Protein AF-A0A1Y3MNB9-F1 (afdb_monomer)

Mean predicted aligned error: 17.44 Å

pLDDT: mean 72.25, std 20.78, range [25.45, 96.62]

Secondary structure (DSSP, 8-state):
---HHHHHHHHHHHHHHHHHHHHHHHHHTGGGGGTT---TTSTTB-TTS-B----TTTS--S-S-EEEEEEEEEETTTEEEEEEEEEEGGGTEEEEEEEEHHHHHHHHHHHHHH-TTTTT-STTPPP-SPPPPPPHHHH-S-TT-HHHHHHHHHHHHHHHHHHHTS-HHHHTSHHHHHHTSPBTT-EEEESS---------B-S---HHHHHHHH---EEEEEEEETTEEEEEEEETT--HHHHHHHHHHHHTS--S-EEEE-SS--EEE--SHHHHHHHHHHTTT-EEEEE-

Solvent-accessible surface area (backbone atoms only — not comparable to full-atom values): 17416 Å² total; per-residue (Å²): 133,83,62,69,68,60,57,55,51,52,53,52,49,52,54,48,56,55,54,52,57,59,62,49,53,68,66,76,53,66,58,66,78,60,70,81,73,72,74,94,82,66,80,59,46,49,101,85,70,46,64,74,73,81,49,83,57,60,46,62,63,77,73,72,37,49,50,45,55,75,50,65,46,78,46,83,88,89,35,42,41,36,34,33,42,36,39,24,72,87,73,42,34,36,33,45,41,72,41,46,55,63,51,56,52,45,35,50,54,53,46,46,67,78,35,35,47,42,47,36,73,34,88,97,36,69,58,70,62,63,70,77,71,74,62,62,78,82,80,40,94,55,84,81,41,61,70,59,48,51,52,51,41,51,49,50,24,52,32,48,43,43,54,52,63,40,31,43,64,59,48,70,27,67,53,48,45,62,67,73,49,72,44,81,91,35,49,79,44,66,73,58,100,68,95,71,92,80,86,83,77,46,77,86,80,73,55,66,60,57,55,44,58,73,66,56,66,50,77,40,70,35,36,37,33,43,92,93,40,81,45,79,48,78,40,48,78,74,59,46,44,72,57,47,50,53,50,49,24,68,71,70,75,45,88,70,81,49,45,28,32,64,55,97,90,63,50,80,45,72,54,85,41,52,67,50,45,51,51,49,53,67,76,30,74,89,64,45,58,37,38,46,79

Foldseek 3Di:
DPDPVVVVVVVVVLVVLVVVLVVCLVVLPPQPVVVVDDDPPPQQADPVRDGPDCDPQQDDDPQQKAKFWPFKAADPPRWIKTWMWIQGVVQQKIKIAIDILSLVSLLSVVLCVVCVLLSVVDPSRRNLQDRRDRDCVVVDPDRPPPVSRVVNSVSNRVNRRSQSRGGPCSCPDPSNCVSPDDEPVMDMDRNDPDDDDDPPHDYPPADSVVVVVVVDFDWAWAWEAEPNDIDIDTDTLQQWPVRVQVVVCVVVVHHWDWKWDADPVGDTGTDDGRVSSNVQCVVCVRYHYIYID

Sequence (293 aa):
LVPKIFCDALDKSLKRKTQYADYTYNSLNRGKNRAEYNNKQRDEFDSLGNKYTLDSRDVPREEVFNAKVISCGPVENDRFLITIEVVNPSKNKKSIIKRLYDDFFAMQSILLKLFPKEAGRVERYERIIPFVPPAPNKVMTDFNNKNHMEKYRQELDSYIRGMTKMPYRIQKSFPVRRFFIIRNTDMETELSLDRSNSSDSYDDGEDFLDLLSDYEENILPLKIVFDRRPYRMEISDKISFDRLWRKIENFLDLRIVDVYFKDEEGYEIPLLNDIDLTNFIKTRRYHLLLYVE

Structure (mmCIF, N/CA/C/O backbone):
data_AF-A0A1Y3MNB9-F1
#
_entry.id   AF-A0A1Y3MNB9-F1
#
loop_
_atom_site.group_PDB
_atom_site.id
_atom_site.type_symbol
_atom_site.label_atom_id
_atom_site.label_alt_id
_atom_site.label_comp_id
_atom_site.label_asym_id
_atom_site.label_entity_id
_atom_site.label_seq_id
_atom_site.pdbx_PDB_ins_code
_atom_site.Cartn_x
_atom_site.Cartn_y
_atom_site.Cartn_z
_atom_site.occupancy
_atom_site.B_iso_or_equiv
_atom_site.auth_seq_id
_atom_site.auth_comp_id
_atom_site.auth_asym_id
_atom_site.auth_atom_id
_atom_site.pdbx_PDB_model_num
ATOM 1 N N . LEU A 1 1 ? 33.737 6.589 13.714 1.00 35.12 1 LEU A N 1
ATOM 2 C CA . LEU A 1 1 ? 33.326 7.542 12.661 1.00 35.12 1 LEU A CA 1
ATOM 3 C C . LEU A 1 1 ? 32.521 6.773 11.624 1.00 35.12 1 LEU A C 1
ATOM 5 O O . LEU A 1 1 ? 33.102 5.954 10.926 1.00 35.12 1 LEU A O 1
ATOM 9 N N . VAL A 1 2 ? 31.204 6.970 11.565 1.00 31.45 2 VAL A N 1
ATOM 10 C CA . VAL A 1 2 ? 30.379 6.386 10.494 1.00 31.45 2 VAL A CA 1
ATOM 11 C C . VAL A 1 2 ? 30.704 7.138 9.191 1.00 31.45 2 VAL A C 1
ATOM 13 O O . VAL A 1 2 ? 30.713 8.372 9.216 1.00 31.45 2 VAL A O 1
ATOM 16 N N . PRO A 1 3 ? 31.042 6.459 8.078 1.00 34.53 3 PRO A N 1
ATOM 17 C CA . PRO A 1 3 ? 31.440 7.130 6.843 1.00 34.53 3 PRO A CA 1
ATOM 18 C C . PRO A 1 3 ? 30.310 8.009 6.290 1.00 34.53 3 PRO A C 1
ATOM 20 O O . PRO A 1 3 ? 29.195 7.530 6.101 1.00 34.53 3 PRO A O 1
ATOM 23 N N . LYS A 1 4 ? 30.618 9.276 5.966 1.00 31.88 4 LYS A N 1
ATOM 24 C CA . LYS A 1 4 ? 29.700 10.276 5.366 1.00 31.88 4 LYS A CA 1
ATOM 25 C C . LYS A 1 4 ? 28.854 9.744 4.195 1.00 31.88 4 LYS A C 1
ATOM 27 O O . LYS A 1 4 ? 27.731 10.188 4.002 1.00 31.88 4 LYS A O 1
ATOM 32 N N . ILE A 1 5 ? 29.364 8.752 3.466 1.00 28.91 5 ILE A N 1
ATOM 33 C CA . ILE A 1 5 ? 28.700 8.112 2.321 1.00 28.91 5 ILE A CA 1
ATOM 34 C C . ILE A 1 5 ? 27.402 7.389 2.735 1.00 28.91 5 ILE A C 1
ATOM 36 O O . ILE A 1 5 ? 26.435 7.391 1.976 1.00 28.91 5 ILE A O 1
ATOM 40 N N . PHE A 1 6 ? 27.347 6.814 3.942 1.00 25.45 6 PHE A N 1
ATOM 41 C CA . PHE A 1 6 ? 26.150 6.127 4.445 1.00 25.45 6 PHE A CA 1
ATOM 42 C C . PHE A 1 6 ? 25.036 7.115 4.821 1.00 25.45 6 PHE A C 1
ATOM 44 O O . PHE A 1 6 ? 23.865 6.854 4.550 1.00 25.45 6 PHE A O 1
ATOM 51 N N . CYS A 1 7 ? 25.397 8.278 5.371 1.00 30.94 7 CYS A N 1
ATOM 52 C CA . CYS A 1 7 ? 24.439 9.337 5.692 1.00 30.94 7 CYS A CA 1
ATOM 53 C C . CYS A 1 7 ? 23.840 9.960 4.420 1.00 30.94 7 CYS A C 1
ATOM 55 O O . CYS A 1 7 ? 22.628 10.141 4.343 1.00 30.94 7 CYS A O 1
ATOM 57 N N . ASP A 1 8 ? 24.657 10.193 3.388 1.00 29.77 8 ASP A N 1
ATOM 58 C CA . ASP A 1 8 ? 24.197 10.775 2.119 1.00 29.77 8 ASP A CA 1
ATOM 59 C C . ASP A 1 8 ? 23.288 9.825 1.315 1.00 29.77 8 ASP A C 1
ATOM 61 O O . ASP A 1 8 ? 22.416 10.274 0.564 1.00 29.77 8 ASP A O 1
ATOM 65 N N . ALA A 1 9 ? 23.468 8.507 1.455 1.00 28.98 9 ALA A N 1
ATOM 66 C CA . ALA A 1 9 ? 22.610 7.502 0.826 1.00 28.98 9 ALA A CA 1
ATOM 67 C C . ALA A 1 9 ? 21.237 7.397 1.515 1.00 28.98 9 ALA A C 1
ATOM 69 O O . ALA A 1 9 ? 20.214 7.316 0.828 1.00 28.98 9 ALA A O 1
ATOM 70 N N . LEU A 1 10 ? 21.204 7.469 2.852 1.00 30.39 10 LEU A N 1
ATOM 71 C CA . LEU A 1 10 ? 19.962 7.489 3.630 1.00 30.39 10 LEU A CA 1
ATOM 72 C C . LEU A 1 10 ? 19.153 8.768 3.351 1.00 30.39 10 LEU A C 1
ATOM 74 O O . LEU A 1 10 ? 17.945 8.706 3.125 1.00 30.39 10 LEU A O 1
ATOM 78 N N . ASP A 1 11 ? 19.837 9.912 3.264 1.00 32.34 11 ASP A N 1
ATOM 79 C CA . ASP A 1 11 ? 19.229 11.222 3.008 1.00 32.34 11 ASP A CA 1
ATOM 80 C C . ASP A 1 11 ? 18.693 11.345 1.565 1.00 32.34 11 ASP A C 1
ATOM 82 O O . ASP A 1 11 ? 17.627 11.912 1.318 1.00 32.34 11 ASP A O 1
ATOM 86 N N . LYS A 1 12 ? 19.366 10.718 0.585 1.00 31.36 12 LYS A N 1
ATOM 87 C CA . LYS A 1 12 ? 18.852 10.581 -0.793 1.00 31.36 12 LYS A CA 1
ATOM 88 C C . LYS A 1 12 ? 17.676 9.610 -0.904 1.00 31.36 12 LYS A C 1
ATOM 90 O O . LYS A 1 12 ? 16.824 9.823 -1.766 1.00 31.36 12 LYS A O 1
ATOM 95 N N . SER A 1 13 ? 17.625 8.560 -0.082 1.00 31.53 13 SER A N 1
ATOM 96 C CA . SER A 1 13 ? 16.478 7.644 -0.004 1.00 31.53 13 SER A CA 1
ATOM 97 C C . SER A 1 13 ? 15.253 8.364 0.565 1.00 31.53 13 SER A C 1
ATOM 99 O O . SER A 1 13 ? 14.197 8.356 -0.062 1.00 31.53 13 SER A O 1
ATOM 101 N N . LEU A 1 14 ? 15.421 9.100 1.669 1.00 36.44 14 LEU A N 1
ATOM 102 C CA . LEU A 1 14 ? 14.371 9.915 2.289 1.00 36.44 14 LEU A CA 1
ATOM 103 C C . LEU A 1 14 ? 13.848 11.013 1.351 1.00 36.44 14 LEU A C 1
ATOM 105 O O . LEU A 1 14 ? 12.638 11.138 1.181 1.00 36.44 14 LEU A O 1
ATOM 109 N N . LYS A 1 15 ? 14.735 11.745 0.663 1.00 33.50 15 LYS A N 1
ATOM 110 C CA . LYS A 1 15 ? 14.336 12.770 -0.322 1.00 33.50 15 LYS A CA 1
ATOM 111 C C . LYS A 1 15 ? 13.606 12.197 -1.533 1.00 33.50 15 LYS A C 1
ATOM 113 O O . LYS A 1 15 ? 12.690 12.831 -2.043 1.00 33.50 15 LYS A O 1
ATOM 118 N N . ARG A 1 16 ? 13.973 10.997 -1.997 1.00 33.09 16 ARG A N 1
ATOM 119 C CA . ARG A 1 16 ? 13.191 10.306 -3.034 1.00 33.09 16 ARG A CA 1
ATOM 120 C C . ARG A 1 16 ? 11.827 9.895 -2.479 1.00 33.09 16 ARG A C 1
ATOM 122 O O . ARG A 1 16 ? 10.830 10.197 -3.122 1.00 33.09 16 ARG A O 1
ATOM 129 N N . LYS A 1 17 ? 11.761 9.294 -1.283 1.00 35.19 17 LYS A N 1
ATOM 130 C CA . LYS A 1 17 ? 10.507 8.865 -0.630 1.00 35.19 17 LYS A CA 1
ATOM 131 C C . LYS A 1 17 ? 9.491 10.018 -0.506 1.00 35.19 17 LYS A C 1
ATOM 133 O O . LYS A 1 17 ? 8.338 9.845 -0.895 1.00 35.19 17 LYS A O 1
ATOM 138 N N . THR A 1 18 ? 9.919 11.210 -0.083 1.00 37.97 18 THR A N 1
ATOM 139 C CA . THR A 1 18 ? 9.035 12.389 0.036 1.00 37.97 18 THR A CA 1
ATOM 140 C C . THR A 1 18 ? 8.617 12.961 -1.322 1.00 37.97 18 THR A C 1
ATOM 142 O O . THR A 1 18 ? 7.445 13.265 -1.540 1.00 37.97 18 THR A O 1
ATOM 145 N N . GLN A 1 19 ? 9.539 13.032 -2.284 1.00 31.23 19 GLN A N 1
ATOM 146 C CA . GLN A 1 19 ? 9.254 13.549 -3.624 1.00 31.23 19 GLN A CA 1
ATOM 147 C C . GLN A 1 19 ? 8.329 12.616 -4.438 1.00 31.23 19 GLN A C 1
ATOM 149 O O . GLN A 1 19 ? 7.519 13.095 -5.236 1.00 31.23 19 GLN A O 1
ATOM 154 N N . TYR A 1 20 ? 8.394 11.298 -4.207 1.00 30.12 20 TYR A N 1
ATOM 155 C CA . TYR A 1 20 ? 7.497 10.309 -4.818 1.00 30.12 20 TYR A CA 1
ATOM 156 C C . TYR A 1 20 ? 6.069 10.410 -4.280 1.00 30.12 20 TYR A C 1
ATOM 158 O O . TYR A 1 20 ? 5.142 10.474 -5.092 1.00 30.12 20 TYR A O 1
ATOM 166 N N . ALA A 1 21 ? 5.886 10.515 -2.957 1.00 35.59 21 ALA A N 1
ATOM 167 C CA . ALA A 1 21 ? 4.575 10.755 -2.342 1.00 35.59 21 ALA A CA 1
ATOM 168 C C . ALA A 1 21 ? 3.925 12.044 -2.881 1.00 35.59 21 ALA A C 1
ATOM 170 O O . ALA A 1 21 ? 2.710 12.112 -3.110 1.00 35.59 21 ALA A O 1
ATOM 171 N N . ASP A 1 22 ? 4.747 13.056 -3.175 1.00 35.12 22 ASP A N 1
ATOM 172 C CA . ASP A 1 22 ? 4.269 14.330 -3.683 1.00 35.12 22 ASP A CA 1
ATOM 173 C C . ASP A 1 22 ? 3.748 14.271 -5.126 1.00 35.12 22 ASP A C 1
ATOM 175 O O . ASP A 1 22 ? 2.724 14.905 -5.418 1.00 35.12 22 ASP A O 1
ATOM 179 N N . TYR A 1 23 ? 4.425 13.527 -6.008 1.00 30.59 23 TYR A N 1
ATOM 180 C CA . TYR A 1 23 ? 4.107 13.440 -7.440 1.00 30.59 23 TYR A CA 1
ATOM 181 C C . TYR A 1 23 ? 2.855 12.600 -7.718 1.00 30.59 23 TYR A C 1
ATOM 183 O O . TYR A 1 23 ? 2.025 12.950 -8.562 1.00 30.59 23 TYR A O 1
ATOM 191 N N . THR A 1 24 ? 2.668 11.503 -6.985 1.00 44.22 24 THR A N 1
ATOM 192 C CA . THR A 1 24 ? 1.539 10.590 -7.204 1.00 44.22 24 THR A CA 1
ATOM 193 C C . THR A 1 24 ? 0.256 11.079 -6.535 1.00 44.22 24 THR A C 1
ATOM 195 O O . THR A 1 24 ? -0.818 10.871 -7.102 1.00 44.22 24 THR A O 1
ATOM 198 N N . TYR A 1 25 ? 0.315 11.833 -5.432 1.00 41.88 25 TYR A N 1
ATOM 199 C CA . TYR A 1 25 ? -0.876 12.389 -4.769 1.00 41.88 25 TYR A CA 1
ATOM 200 C C . TYR A 1 25 ? -1.804 13.185 -5.714 1.00 41.88 25 TYR A C 1
ATOM 202 O O . TYR A 1 25 ? -3.023 12.989 -5.722 1.00 41.88 25 TYR A O 1
ATOM 210 N N . ASN A 1 26 ? -1.235 14.024 -6.588 1.00 41.62 26 ASN A N 1
ATOM 211 C CA . ASN A 1 26 ? -2.009 14.807 -7.562 1.00 41.62 26 ASN A CA 1
ATOM 212 C C . ASN A 1 26 ? -2.679 13.927 -8.637 1.00 41.62 26 ASN A C 1
ATOM 214 O O . ASN A 1 26 ? -3.730 14.285 -9.172 1.00 41.62 26 ASN A O 1
ATOM 218 N N . SER A 1 27 ? -2.114 12.754 -8.934 1.00 44.09 27 SER A N 1
ATOM 219 C CA . SER A 1 27 ? -2.673 11.796 -9.896 1.00 44.09 27 SER A CA 1
ATOM 220 C C . SER A 1 27 ? -3.795 10.931 -9.301 1.00 44.09 27 SER A C 1
ATOM 222 O O . SER A 1 27 ? -4.750 10.590 -10.001 1.00 44.09 27 SER A O 1
ATOM 224 N N . LEU A 1 28 ? -3.738 10.633 -7.996 1.00 45.12 28 LEU A N 1
ATOM 225 C CA . LEU A 1 28 ? -4.703 9.768 -7.305 1.00 45.12 28 LEU A CA 1
ATOM 226 C C . LEU A 1 28 ? -6.033 10.479 -6.991 1.00 45.12 28 LEU A C 1
ATOM 228 O O . LEU A 1 28 ? -7.019 9.803 -6.697 1.00 45.12 28 LEU A O 1
ATOM 232 N N . ASN A 1 29 ? -6.095 11.812 -7.102 1.00 46.94 29 ASN A N 1
ATOM 233 C CA . ASN A 1 29 ? -7.268 12.629 -6.754 1.00 46.94 29 ASN A CA 1
ATOM 234 C C . ASN A 1 29 ? -8.042 13.223 -7.943 1.00 46.94 29 ASN A C 1
ATOM 236 O O . ASN A 1 29 ? -9.067 13.870 -7.728 1.00 46.94 29 ASN A O 1
ATOM 240 N N . ARG A 1 30 ? -7.629 12.959 -9.192 1.00 46.72 30 ARG A N 1
ATOM 241 C CA . ARG A 1 30 ? -8.313 13.461 -10.406 1.00 46.72 30 ARG A CA 1
ATOM 242 C C . ARG A 1 30 ? -9.796 13.064 -10.513 1.00 46.72 30 ARG A C 1
ATOM 244 O O . ARG A 1 30 ? -10.542 13.708 -11.239 1.00 46.72 30 ARG A O 1
ATOM 251 N N . GLY A 1 31 ? -10.236 12.038 -9.779 1.00 42.22 31 GLY A N 1
ATOM 252 C CA . GLY A 1 31 ? -11.625 11.567 -9.773 1.00 42.22 31 GLY A CA 1
ATOM 253 C C . GLY A 1 31 ? -12.629 12.448 -9.017 1.00 42.22 31 GLY A C 1
ATOM 254 O O . GLY A 1 31 ? -13.824 12.261 -9.223 1.00 42.22 31 GLY A O 1
ATOM 255 N N . LYS A 1 32 ? -12.193 13.406 -8.177 1.00 44.22 32 LYS A N 1
ATOM 256 C CA . LYS A 1 32 ? -13.123 14.241 -7.384 1.00 44.22 32 LYS A CA 1
ATOM 257 C C . LYS A 1 32 ? -14.101 15.044 -8.253 1.00 44.22 32 LYS A C 1
ATOM 259 O O . LYS A 1 32 ? -15.277 15.101 -7.930 1.00 44.22 32 LYS A O 1
ATOM 264 N N . ASN A 1 33 ? -13.651 15.552 -9.402 1.00 41.47 33 ASN A N 1
ATOM 265 C CA . ASN A 1 33 ? -14.480 16.392 -10.278 1.00 41.47 33 ASN A CA 1
ATOM 266 C C . ASN A 1 33 ? -15.482 15.598 -11.141 1.00 41.47 33 ASN A C 1
ATOM 268 O O . ASN A 1 33 ? -16.351 16.194 -11.767 1.00 41.47 33 ASN A O 1
ATOM 272 N N . ARG A 1 34 ? -15.368 14.260 -11.217 1.00 41.84 34 ARG A N 1
ATOM 273 C CA . ARG A 1 34 ? -16.277 13.420 -12.024 1.00 41.84 34 ARG A CA 1
ATOM 274 C C . ARG A 1 34 ? -17.540 13.019 -11.252 1.00 41.84 34 ARG A C 1
ATOM 276 O O . ARG A 1 34 ? -18.566 12.775 -11.873 1.00 41.84 34 ARG A O 1
ATOM 283 N N . ALA A 1 35 ? -17.469 12.967 -9.921 1.00 42.22 35 ALA A N 1
ATOM 284 C CA . ALA A 1 35 ? -18.575 12.541 -9.060 1.00 42.22 35 ALA A CA 1
ATOM 285 C C . ALA A 1 35 ? -19.708 13.583 -8.948 1.00 42.22 35 ALA A C 1
ATOM 287 O O . ALA A 1 35 ? -20.829 13.231 -8.602 1.00 42.22 35 ALA A O 1
ATOM 288 N N . GLU A 1 36 ? -19.451 14.851 -9.285 1.00 44.28 36 GLU A N 1
ATOM 289 C CA . GLU A 1 36 ? -20.449 15.928 -9.173 1.00 44.28 36 GLU A CA 1
ATOM 290 C C . GLU A 1 36 ? -21.472 15.958 -10.331 1.00 44.28 36 GLU A C 1
ATOM 292 O O . GLU A 1 36 ? -22.446 16.702 -10.265 1.00 44.28 36 GLU A O 1
ATOM 297 N N . TYR A 1 37 ? -21.311 15.118 -11.363 1.00 39.25 37 TYR A N 1
ATOM 298 C CA . TYR A 1 37 ? -22.150 15.109 -12.572 1.00 39.2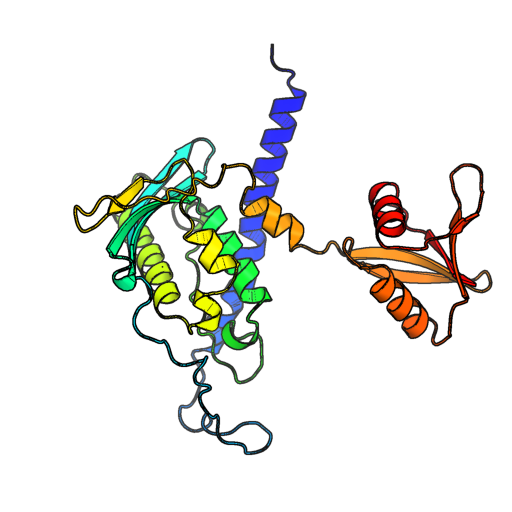5 37 TYR A CA 1
ATOM 299 C C . TYR A 1 37 ? -22.760 13.733 -12.888 1.00 39.25 37 TYR A C 1
ATOM 301 O O . TYR A 1 37 ? -22.595 13.241 -14.000 1.00 39.25 37 TYR A O 1
ATOM 309 N N . ASN A 1 38 ? -23.488 13.093 -11.964 1.00 42.09 38 ASN A N 1
ATOM 310 C CA . ASN A 1 38 ? -24.253 11.889 -12.320 1.00 42.09 38 ASN A CA 1
ATOM 311 C C . ASN A 1 38 ? -25.725 11.943 -11.893 1.00 42.09 38 ASN A C 1
ATOM 313 O O . ASN A 1 38 ? -26.089 12.158 -10.739 1.00 42.09 38 ASN A O 1
ATOM 317 N N . ASN A 1 39 ? -26.573 11.757 -12.904 1.00 42.75 39 ASN A N 1
ATOM 318 C CA . ASN A 1 39 ? -28.025 11.793 -12.865 1.00 42.75 39 ASN A CA 1
ATOM 319 C C . ASN A 1 39 ? -28.535 10.389 -12.477 1.00 42.75 39 ASN A C 1
ATOM 321 O O . ASN A 1 39 ? -28.328 9.439 -13.229 1.00 42.75 39 ASN A O 1
ATOM 325 N N . LYS A 1 40 ? -29.207 10.266 -11.323 1.00 43.28 40 LYS A N 1
ATOM 326 C CA . LYS A 1 40 ? -29.532 9.017 -10.588 1.00 43.28 40 LYS A CA 1
ATOM 327 C C . LYS A 1 40 ? -30.382 7.945 -11.310 1.00 43.28 40 LYS A C 1
ATOM 329 O O . LYS A 1 40 ? -30.779 6.977 -10.675 1.00 43.28 40 LYS A O 1
ATOM 334 N N . GLN A 1 41 ? -30.723 8.099 -12.589 1.00 42.34 41 GLN A N 1
ATOM 335 C CA . GLN A 1 41 ? -31.664 7.203 -13.288 1.00 42.34 41 GLN A CA 1
ATOM 336 C C . GLN A 1 41 ? -31.029 6.275 -14.338 1.00 42.34 41 GLN A C 1
ATOM 338 O O . GLN A 1 41 ? -31.735 5.438 -14.891 1.00 42.34 41 GLN A O 1
ATOM 343 N N . ARG A 1 42 ? -29.725 6.384 -14.638 1.00 44.78 42 ARG A N 1
ATOM 344 C CA . ARG A 1 42 ? -29.073 5.568 -15.692 1.00 44.78 42 ARG A CA 1
ATOM 345 C C . ARG A 1 42 ? -28.296 4.343 -15.193 1.00 44.78 42 ARG A C 1
ATOM 347 O O . ARG A 1 42 ? -27.764 3.608 -16.020 1.00 44.78 42 ARG A O 1
ATOM 354 N N . ASP A 1 43 ? -28.271 4.091 -13.887 1.00 50.09 43 ASP A N 1
ATOM 355 C CA . ASP A 1 43 ? -27.303 3.169 -13.272 1.00 50.09 43 ASP A CA 1
ATOM 356 C C . ASP A 1 43 ? -27.819 1.737 -13.051 1.00 50.09 43 ASP A C 1
ATOM 358 O O . ASP A 1 43 ? -27.148 0.940 -12.404 1.00 50.09 43 ASP A O 1
ATOM 362 N N . GLU A 1 44 ? -28.989 1.364 -13.580 1.00 46.97 44 GLU A N 1
ATOM 363 C CA . GLU A 1 44 ? -29.507 -0.003 -13.398 1.00 46.97 44 GLU A CA 1
ATOM 364 C C . GLU A 1 44 ? -28.968 -1.017 -14.416 1.00 46.97 44 GLU A C 1
ATOM 366 O O . GLU A 1 44 ? -28.980 -2.212 -14.117 1.00 46.97 44 GLU A O 1
ATOM 371 N N . PHE A 1 45 ? -28.459 -0.576 -15.574 1.00 50.62 45 PHE A N 1
ATOM 372 C CA . PHE A 1 45 ? -28.123 -1.464 -16.693 1.00 50.62 45 PHE A CA 1
ATOM 373 C C . PHE A 1 45 ? -26.739 -1.180 -17.307 1.00 50.62 45 PHE A C 1
ATOM 375 O O . PHE A 1 45 ? -26.317 -0.027 -17.433 1.00 50.62 45 PHE A O 1
ATOM 382 N N . ASP A 1 46 ? -26.021 -2.234 -17.704 1.00 53.72 46 ASP A N 1
ATOM 383 C CA . ASP A 1 46 ? -24.742 -2.134 -18.418 1.00 53.72 46 ASP A CA 1
ATOM 384 C C . ASP A 1 46 ? -24.924 -1.744 -19.907 1.00 53.72 46 ASP A C 1
ATOM 386 O O . ASP A 1 46 ? -26.035 -1.559 -20.406 1.00 53.72 46 ASP A O 1
ATOM 390 N N . SER A 1 47 ? -23.822 -1.589 -20.654 1.00 45.47 47 SER A N 1
ATOM 391 C CA . SER A 1 47 ? -23.855 -1.263 -22.094 1.00 45.47 47 SER A CA 1
ATOM 392 C C . SER A 1 47 ? -24.478 -2.350 -22.979 1.00 45.47 47 SER A C 1
ATOM 394 O O . SER A 1 47 ? -24.693 -2.107 -24.164 1.00 45.47 47 SER A O 1
ATOM 396 N N . LEU A 1 48 ? -24.735 -3.530 -22.419 1.00 52.25 48 LEU A N 1
ATOM 397 C CA . LEU A 1 48 ? -25.360 -4.677 -23.068 1.00 52.25 48 LEU A CA 1
ATOM 398 C C . LEU A 1 48 ? -26.816 -4.869 -22.600 1.00 52.25 48 LEU A C 1
ATOM 400 O O . LEU A 1 48 ? -27.473 -5.804 -23.047 1.00 52.25 48 LEU A O 1
ATOM 404 N N . GLY A 1 49 ? -27.339 -3.983 -21.741 1.00 50.38 49 GLY A N 1
ATOM 405 C CA . GLY A 1 49 ? -28.706 -4.045 -21.222 1.00 50.38 49 GLY A CA 1
ATOM 406 C C . GLY A 1 49 ? -28.903 -5.027 -20.064 1.00 50.38 49 GLY A C 1
ATOM 407 O O . GLY A 1 49 ? -30.045 -5.296 -19.692 1.00 50.38 49 GLY A O 1
ATOM 408 N N . ASN A 1 50 ? -27.832 -5.557 -19.469 1.00 49.09 50 ASN A N 1
ATOM 409 C CA . ASN A 1 50 ? -27.937 -6.427 -18.301 1.00 49.09 50 ASN A CA 1
ATOM 410 C C . ASN A 1 50 ? -28.096 -5.593 -17.037 1.00 49.09 50 ASN A C 1
ATOM 412 O O . ASN A 1 50 ? -27.365 -4.624 -16.827 1.00 49.09 50 ASN A O 1
ATOM 416 N N . LYS A 1 51 ? -29.016 -6.004 -16.162 1.00 50.62 51 LYS A N 1
ATOM 417 C CA . LYS A 1 51 ? -29.169 -5.387 -14.845 1.00 50.62 51 LYS A CA 1
ATOM 418 C C . LYS A 1 51 ? -27.916 -5.653 -14.012 1.00 50.62 51 LYS A C 1
ATOM 420 O O . LYS A 1 51 ? -27.484 -6.804 -13.940 1.00 50.62 51 LYS A O 1
ATOM 425 N N . TYR A 1 52 ? -27.354 -4.637 -13.357 1.00 46.41 52 TYR A N 1
ATOM 426 C CA . TYR A 1 52 ? -26.252 -4.859 -12.415 1.00 46.41 52 TYR A CA 1
ATOM 427 C C . TYR A 1 52 ? -26.736 -5.760 -11.271 1.00 46.41 52 TYR A C 1
ATOM 429 O O . TYR A 1 52 ? -27.468 -5.334 -10.378 1.00 46.41 52 TYR A O 1
ATOM 437 N N . THR A 1 53 ? -26.352 -7.033 -11.300 1.00 43.22 53 THR A N 1
ATOM 438 C CA . THR A 1 53 ? -26.575 -7.953 -10.186 1.00 43.22 53 THR A CA 1
ATOM 439 C C . THR A 1 53 ? -25.454 -7.750 -9.177 1.00 43.22 53 THR A C 1
ATOM 441 O O . THR A 1 53 ? -24.297 -8.028 -9.492 1.00 43.22 53 THR A O 1
ATOM 444 N N . LEU A 1 54 ? -25.784 -7.258 -7.980 1.00 46.12 54 LEU A N 1
ATOM 445 C CA . LEU A 1 54 ? -24.861 -7.222 -6.843 1.00 46.12 54 LEU A CA 1
ATOM 446 C C . LEU A 1 54 ? -24.347 -8.647 -6.587 1.00 46.12 54 LEU A C 1
ATOM 448 O O . LEU A 1 54 ? -25.112 -9.519 -6.172 1.00 46.12 54 LEU A O 1
ATOM 452 N N . ASP A 1 55 ? -23.065 -8.898 -6.854 1.00 50.88 55 ASP A N 1
ATOM 453 C CA . ASP A 1 55 ? -22.425 -10.150 -6.461 1.00 50.88 55 ASP A CA 1
ATOM 454 C C . ASP A 1 55 ? -22.434 -10.217 -4.923 1.00 50.88 55 ASP A C 1
ATOM 456 O O . ASP A 1 55 ? -22.215 -9.219 -4.236 1.00 50.88 55 ASP A O 1
ATOM 460 N N . SER A 1 56 ? -22.644 -11.400 -4.343 1.00 50.28 56 SER A N 1
ATOM 461 C CA . SER A 1 56 ? -22.522 -11.602 -2.890 1.00 50.28 56 SER A CA 1
ATOM 462 C C . SER A 1 56 ? -21.143 -11.199 -2.334 1.00 50.28 56 SER A C 1
ATOM 464 O O . SER A 1 56 ? -20.991 -11.039 -1.123 1.00 50.28 56 SER A O 1
ATOM 466 N N . ARG A 1 57 ? -20.131 -11.056 -3.203 1.00 51.22 57 ARG A N 1
ATOM 467 C CA . ARG A 1 57 ? -18.791 -10.521 -2.902 1.00 51.22 57 ARG A CA 1
ATOM 468 C C . ARG A 1 57 ? -18.723 -8.989 -2.836 1.00 51.22 57 ARG A C 1
ATOM 470 O O . ARG A 1 57 ? -17.765 -8.465 -2.260 1.00 51.22 57 ARG A O 1
ATOM 477 N N . ASP A 1 58 ? -19.699 -8.296 -3.417 1.00 52.78 58 ASP A N 1
ATOM 478 C CA . ASP A 1 58 ? -19.805 -6.833 -3.438 1.00 52.78 58 ASP A CA 1
ATOM 479 C C . ASP A 1 58 ? -20.638 -6.283 -2.273 1.00 52.78 58 ASP A C 1
ATOM 481 O O . ASP A 1 58 ? -20.530 -5.104 -1.939 1.00 52.78 58 ASP A O 1
ATOM 485 N N . VAL A 1 59 ? -21.408 -7.139 -1.595 1.00 53.06 59 VAL A N 1
ATOM 486 C CA . VAL A 1 59 ? -22.109 -6.783 -0.358 1.00 53.06 59 VAL A CA 1
ATOM 487 C C . VAL A 1 59 ? -21.113 -6.795 0.812 1.00 53.06 59 VAL A C 1
ATOM 489 O O . VAL A 1 59 ? -20.447 -7.815 1.034 1.00 53.06 59 VAL A O 1
ATOM 492 N N . PRO A 1 60 ? -20.994 -5.703 1.592 1.00 50.34 60 PRO A N 1
ATOM 493 C CA . PRO A 1 60 ? -20.293 -5.738 2.868 1.00 50.34 60 PRO A CA 1
ATOM 494 C C . PRO A 1 60 ? -20.964 -6.786 3.764 1.00 50.34 60 PRO A C 1
ATOM 496 O O . PRO A 1 60 ? -22.099 -6.611 4.200 1.00 50.34 60 PRO A O 1
ATOM 499 N N . ARG A 1 61 ? -20.291 -7.917 4.001 1.00 54.22 61 ARG A N 1
ATOM 500 C CA . ARG A 1 61 ? -20.677 -8.818 5.097 1.00 54.22 61 ARG A CA 1
ATOM 501 C C . ARG A 1 61 ? -20.395 -8.091 6.416 1.00 54.22 61 ARG A C 1
ATOM 503 O O . ARG A 1 61 ? -19.545 -7.202 6.411 1.00 54.22 61 ARG A O 1
ATOM 510 N N . GLU A 1 62 ? -21.128 -8.438 7.480 1.00 55.53 62 GLU A N 1
ATOM 511 C CA . GLU A 1 62 ? -21.022 -7.864 8.839 1.00 55.53 62 GLU A CA 1
ATOM 512 C C . GLU A 1 62 ? -19.614 -7.348 9.169 1.00 55.53 62 GLU A C 1
ATOM 514 O O . GLU A 1 62 ? -18.637 -8.026 8.842 1.00 55.53 62 GLU A O 1
ATOM 519 N N . GLU A 1 63 ? -19.517 -6.159 9.788 1.00 57.81 63 GLU A N 1
ATOM 520 C CA . GLU A 1 63 ? -18.254 -5.451 10.056 1.00 57.81 63 GLU A CA 1
ATOM 521 C C . GLU A 1 63 ? -17.166 -6.410 10.576 1.00 57.81 63 GLU A C 1
ATOM 523 O O . GLU A 1 63 ? -17.118 -6.752 11.756 1.00 57.81 63 GLU A O 1
ATOM 528 N N . VAL A 1 64 ? -16.271 -6.845 9.678 1.00 69.75 64 VAL A N 1
ATOM 529 C CA . VAL A 1 64 ? -15.215 -7.822 9.998 1.00 69.75 64 VAL A CA 1
ATOM 530 C C . VAL A 1 64 ? -14.277 -7.252 11.066 1.00 69.75 64 VAL A C 1
ATOM 532 O O . VAL A 1 64 ? -13.717 -7.987 11.880 1.00 69.75 64 VAL A O 1
ATOM 535 N N . PHE A 1 65 ? -14.099 -5.931 11.043 1.00 83.50 65 PHE A N 1
ATOM 536 C CA . PHE A 1 65 ? -13.411 -5.137 12.048 1.00 83.50 65 PHE A CA 1
ATOM 537 C C . PHE A 1 65 ? -13.794 -3.656 11.889 1.00 83.50 65 PHE A C 1
ATOM 539 O O . PHE A 1 65 ? -14.150 -3.205 10.800 1.00 83.50 65 PHE A O 1
ATOM 546 N N . ASN A 1 66 ? -13.684 -2.894 12.971 1.00 90.25 66 ASN A N 1
ATOM 547 C CA . ASN A 1 66 ? -13.848 -1.446 13.001 1.00 90.25 66 ASN A CA 1
ATOM 548 C C . ASN A 1 66 ? -12.497 -0.794 13.324 1.00 90.25 66 ASN A C 1
ATOM 550 O O . ASN A 1 66 ? -11.647 -1.407 13.973 1.00 90.25 66 ASN A O 1
ATOM 554 N N . ALA A 1 67 ? -12.275 0.433 12.862 1.00 94.31 67 ALA A N 1
ATOM 555 C CA . ALA A 1 67 ? -11.036 1.151 13.110 1.00 94.31 67 ALA A CA 1
ATOM 556 C C . ALA A 1 67 ? -11.276 2.659 13.240 1.00 94.31 67 ALA A C 1
ATOM 558 O O . ALA A 1 67 ? -12.129 3.229 12.557 1.00 94.31 67 ALA A O 1
ATOM 559 N N . LYS A 1 68 ? -10.508 3.305 14.121 1.00 95.25 68 LYS A N 1
ATOM 560 C CA . LYS A 1 68 ? -10.563 4.754 14.359 1.00 95.25 68 LYS A CA 1
ATOM 561 C C . LYS A 1 68 ? -9.175 5.325 14.619 1.00 95.25 68 LYS A C 1
ATOM 563 O O . LYS A 1 68 ? -8.332 4.668 15.229 1.00 95.25 68 LYS A O 1
ATOM 568 N N . VAL A 1 69 ? -8.941 6.564 14.206 1.00 96.62 69 VAL A N 1
ATOM 569 C CA . VAL A 1 69 ? -7.670 7.255 14.464 1.00 96.62 69 VAL A CA 1
ATOM 570 C C . VAL A 1 69 ? -7.706 7.879 15.858 1.00 96.62 69 VAL A C 1
ATOM 572 O O . VAL A 1 69 ? -8.542 8.736 16.140 1.00 96.62 69 VAL A O 1
ATOM 575 N N . ILE A 1 70 ? -6.791 7.460 16.732 1.00 95.06 70 ILE A N 1
ATOM 576 C CA . ILE A 1 70 ? -6.689 7.944 18.117 1.00 95.06 70 ILE A CA 1
ATOM 577 C C . ILE A 1 70 ? -5.921 9.264 18.162 1.00 95.06 70 ILE A C 1
ATOM 579 O O . ILE A 1 70 ? -6.359 10.227 18.784 1.00 95.06 70 ILE A O 1
ATOM 583 N N . SER A 1 71 ? -4.768 9.305 17.502 1.00 94.00 71 SER A N 1
ATOM 584 C CA . SER A 1 71 ? -3.865 10.451 17.505 1.00 94.00 71 SER A CA 1
ATOM 585 C C . SER A 1 71 ? -3.009 10.454 16.246 1.00 94.00 71 SER A C 1
ATOM 587 O O . SER A 1 71 ? -2.803 9.417 15.610 1.00 94.00 71 SER A O 1
ATOM 589 N N . CYS A 1 72 ? -2.506 11.626 15.882 1.00 93.19 72 CYS A N 1
ATOM 590 C CA . CYS A 1 72 ? -1.528 11.777 14.819 1.00 93.19 72 CYS A CA 1
ATOM 591 C C . CYS A 1 72 ? -0.597 12.952 15.112 1.00 93.19 72 CYS A C 1
ATOM 593 O O . CYS A 1 72 ? -0.983 13.883 15.822 1.00 93.19 72 CYS A O 1
ATOM 595 N N . GLY A 1 73 ? 0.615 12.913 14.568 1.00 88.38 73 GLY A N 1
ATOM 596 C CA . GLY A 1 73 ? 1.562 14.007 14.725 1.00 88.38 73 GLY A CA 1
ATOM 597 C C . GLY A 1 73 ? 2.900 13.766 14.033 1.00 88.38 73 GLY A C 1
ATOM 598 O O . GLY A 1 73 ? 3.188 12.643 13.605 1.00 88.38 73 GLY A O 1
ATOM 599 N N . PRO A 1 74 ? 3.719 14.823 13.914 1.00 85.38 74 PRO A N 1
ATOM 600 C CA . PRO A 1 74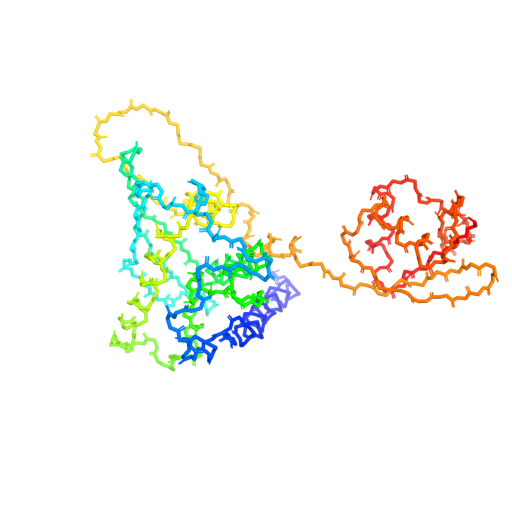 ? 5.069 14.704 13.390 1.00 85.38 74 PRO A CA 1
ATOM 601 C C . PRO A 1 74 ? 5.950 13.881 14.340 1.00 85.38 74 PRO A C 1
ATOM 603 O O . PRO A 1 74 ? 5.798 13.930 15.561 1.00 85.38 74 PRO A O 1
ATOM 606 N N . VAL A 1 75 ? 6.884 13.135 13.764 1.00 81.56 75 VAL A N 1
ATOM 607 C CA . VAL A 1 75 ? 7.949 12.399 14.453 1.00 81.56 75 VAL A CA 1
ATOM 608 C C . VAL A 1 75 ? 9.286 12.702 13.773 1.00 81.56 75 VAL A C 1
ATOM 610 O O . VAL A 1 75 ? 9.342 13.436 12.787 1.00 81.56 75 VAL A O 1
ATOM 613 N N . GLU A 1 76 ? 10.375 12.147 14.298 1.00 73.38 76 GLU A N 1
ATOM 614 C CA . GLU A 1 76 ? 11.719 12.349 13.750 1.00 73.38 76 GLU A CA 1
ATOM 615 C C . GLU A 1 76 ? 11.815 12.020 12.245 1.00 73.38 76 GLU A C 1
ATOM 617 O O . GLU A 1 76 ? 11.133 11.121 11.729 1.00 73.38 76 GLU A O 1
ATOM 622 N N . ASN A 1 77 ? 12.727 12.727 11.567 1.00 70.75 77 ASN A N 1
ATOM 623 C CA . ASN A 1 77 ? 12.994 12.659 10.123 1.00 70.75 77 ASN A CA 1
ATOM 624 C C . ASN A 1 77 ? 11.842 13.163 9.234 1.00 70.75 77 ASN A C 1
ATOM 626 O O . ASN A 1 77 ? 11.589 12.578 8.183 1.00 70.75 77 ASN A O 1
ATOM 630 N N . ASP A 1 78 ? 11.134 14.216 9.660 1.00 71.38 78 ASP A N 1
ATOM 631 C CA . ASP A 1 78 ? 10.000 14.821 8.933 1.00 71.38 78 ASP A CA 1
ATOM 632 C C . ASP A 1 78 ? 8.884 13.826 8.581 1.00 71.38 78 ASP A C 1
ATOM 634 O O . ASP A 1 78 ? 8.127 13.998 7.623 1.00 71.38 78 ASP A O 1
ATOM 638 N N . ARG A 1 79 ? 8.768 12.758 9.373 1.00 77.00 79 ARG A N 1
ATOM 639 C CA . ARG A 1 79 ? 7.739 11.742 9.187 1.00 77.00 79 ARG A CA 1
ATOM 640 C C . ARG A 1 79 ? 6.515 12.083 10.013 1.00 77.00 79 ARG A C 1
ATOM 642 O O . ARG A 1 79 ? 6.577 12.807 11.002 1.00 77.00 79 ARG A O 1
ATOM 649 N N . PHE A 1 80 ? 5.384 11.514 9.627 1.00 82.81 80 PHE A N 1
ATOM 650 C CA . PHE A 1 80 ? 4.123 11.727 10.319 1.00 82.81 80 PHE A CA 1
ATOM 651 C C . PHE A 1 80 ? 3.547 10.390 10.761 1.00 82.81 80 PHE A C 1
ATOM 653 O O . PHE A 1 80 ? 3.319 9.511 9.929 1.00 82.81 80 PHE A O 1
ATOM 660 N N . LEU A 1 81 ? 3.349 10.235 12.068 1.00 88.38 81 LEU A N 1
ATOM 661 C CA . LEU A 1 81 ? 2.865 9.013 12.692 1.00 88.38 81 LEU A CA 1
ATOM 662 C C . LEU A 1 81 ? 1.375 9.137 13.004 1.00 88.38 81 LEU A C 1
ATOM 664 O O . LEU A 1 81 ? 0.912 10.151 13.525 1.00 88.38 81 LEU A O 1
ATOM 668 N N . ILE A 1 82 ? 0.634 8.075 12.725 1.00 93.81 82 ILE A N 1
ATOM 669 C CA . ILE A 1 82 ? -0.788 7.933 12.994 1.00 93.81 82 ILE A CA 1
ATOM 670 C C . ILE A 1 82 ? -0.976 6.706 13.884 1.00 93.81 82 ILE A C 1
ATOM 672 O O . ILE A 1 82 ? -0.508 5.614 13.564 1.00 93.81 82 ILE A O 1
ATOM 676 N N . THR A 1 83 ? -1.684 6.883 14.996 1.00 95.19 83 THR A N 1
ATOM 677 C CA . THR A 1 83 ? -2.071 5.794 15.896 1.00 95.19 83 THR A CA 1
ATOM 678 C C . THR A 1 83 ? -3.533 5.443 15.663 1.00 95.19 83 THR A C 1
ATOM 680 O O . THR A 1 83 ? -4.407 6.311 15.726 1.00 95.19 83 THR A O 1
ATOM 683 N N . ILE A 1 84 ? -3.807 4.168 15.406 1.00 96.44 84 ILE A N 1
ATOM 684 C CA . ILE A 1 84 ? -5.120 3.659 15.014 1.00 96.44 84 ILE A CA 1
ATOM 685 C C . ILE A 1 84 ? -5.546 2.595 16.024 1.00 96.44 84 ILE A C 1
ATOM 687 O O . ILE A 1 84 ? -4.798 1.662 16.306 1.00 96.44 84 ILE A O 1
ATOM 691 N N . GLU A 1 85 ? -6.756 2.721 16.556 1.00 95.25 85 GLU A N 1
ATOM 692 C CA . GLU A 1 85 ? -7.413 1.645 17.294 1.00 95.25 85 GLU A CA 1
ATOM 693 C C . GLU A 1 85 ? -8.155 0.763 16.294 1.00 95.25 85 GLU A C 1
ATOM 695 O O . GLU A 1 85 ? -8.944 1.272 15.498 1.00 95.25 85 GLU A O 1
ATOM 700 N N . VAL A 1 86 ? -7.929 -0.543 16.361 1.00 94.06 86 VAL A N 1
ATOM 701 C CA . VAL A 1 86 ? -8.598 -1.558 15.551 1.00 94.06 86 VAL A CA 1
ATOM 702 C C . VAL A 1 86 ? -9.341 -2.489 16.494 1.00 94.06 86 VAL A C 1
ATOM 704 O O . VAL A 1 86 ? -8.757 -3.030 17.428 1.00 94.06 86 VAL A O 1
ATOM 707 N N . VAL A 1 87 ? -10.631 -2.684 16.259 1.00 91.62 87 VAL A N 1
ATOM 708 C CA . VAL A 1 87 ? -11.478 -3.597 17.026 1.00 91.62 87 VAL A CA 1
ATOM 709 C C . VAL A 1 87 ? -11.967 -4.674 16.079 1.00 91.62 87 VAL A C 1
ATOM 711 O O . VAL A 1 87 ? -12.600 -4.372 15.073 1.00 91.62 87 VAL A O 1
ATOM 714 N N . ASN A 1 88 ? -11.691 -5.932 16.396 1.00 87.50 88 ASN A N 1
ATOM 715 C CA . ASN A 1 88 ? -12.224 -7.076 15.678 1.00 87.50 88 ASN A CA 1
ATOM 716 C C . ASN A 1 88 ? -13.199 -7.830 16.597 1.00 87.50 88 ASN A C 1
ATOM 718 O O . ASN A 1 88 ? -12.749 -8.673 17.381 1.00 87.50 88 ASN A O 1
ATOM 722 N N . PRO A 1 89 ? -14.516 -7.548 16.510 1.00 81.81 89 PRO A N 1
ATOM 723 C CA . PRO A 1 89 ? -15.513 -8.194 17.360 1.00 81.81 89 PRO A CA 1
ATOM 724 C C . PRO A 1 89 ? -15.535 -9.712 17.172 1.00 81.81 89 PRO A C 1
ATOM 726 O O . PRO A 1 89 ? -15.593 -10.450 18.148 1.00 81.81 89 PRO A O 1
ATOM 729 N N . SER A 1 90 ? -15.394 -10.188 15.928 1.00 79.31 90 SER A N 1
ATOM 730 C CA . SER A 1 90 ? -15.427 -11.623 15.609 1.00 79.31 90 SER A CA 1
ATOM 731 C C . SER A 1 90 ? -14.283 -12.424 16.239 1.00 79.31 90 SER A C 1
ATOM 733 O O . SER A 1 90 ? -14.434 -13.613 16.503 1.00 79.31 90 SER A O 1
ATOM 735 N N . LYS A 1 91 ? -13.139 -11.776 16.489 1.00 78.06 91 LYS A N 1
ATOM 736 C CA . LYS A 1 91 ? -11.967 -12.377 17.141 1.00 78.06 91 LYS A CA 1
ATOM 737 C C . LYS A 1 91 ? -11.832 -11.993 18.609 1.00 78.06 91 LYS A C 1
ATOM 739 O O . LYS A 1 91 ? -10.862 -12.391 19.238 1.00 78.06 91 LYS A O 1
ATOM 744 N N . ASN A 1 92 ? -12.746 -11.171 19.118 1.00 81.12 92 ASN A N 1
ATOM 745 C CA . ASN A 1 92 ? -12.656 -10.550 20.429 1.00 81.12 92 ASN A CA 1
ATOM 746 C C . ASN A 1 92 ? -11.289 -9.889 20.713 1.00 81.12 92 ASN A C 1
ATOM 748 O O . ASN A 1 92 ? -10.726 -10.003 21.802 1.00 81.12 92 ASN A O 1
ATOM 752 N N . LYS A 1 93 ? -10.734 -9.202 19.708 1.00 83.31 93 LYS A N 1
ATOM 753 C CA . LYS A 1 93 ? -9.416 -8.558 19.782 1.00 83.31 93 LYS A CA 1
ATOM 754 C C . LYS A 1 93 ? -9.522 -7.054 19.597 1.00 83.31 93 LYS A C 1
ATOM 756 O O . LYS A 1 93 ? -10.296 -6.571 18.766 1.00 83.31 93 LYS A O 1
ATOM 761 N N . LYS A 1 94 ? -8.703 -6.320 20.342 1.00 90.25 94 LYS A N 1
ATOM 762 C CA . LYS A 1 94 ? -8.506 -4.882 20.199 1.00 90.25 94 LYS A CA 1
ATOM 763 C C . LYS A 1 94 ? -7.019 -4.585 20.102 1.00 90.25 94 LYS A C 1
ATOM 765 O O . LYS A 1 94 ? -6.253 -4.992 20.966 1.00 90.25 94 LYS A O 1
ATOM 770 N N . SER A 1 95 ? -6.628 -3.807 19.106 1.00 89.50 95 SER A N 1
ATOM 771 C CA . SER A 1 95 ? -5.224 -3.504 18.852 1.00 89.50 95 SER A CA 1
ATOM 772 C C . SER A 1 95 ? -5.019 -2.010 18.643 1.00 89.50 95 SER A C 1
ATOM 774 O O . SER A 1 95 ? -5.880 -1.319 18.100 1.00 89.50 95 SER A O 1
ATOM 776 N N . ILE A 1 96 ? -3.880 -1.502 19.094 1.00 91.81 96 ILE A N 1
ATOM 777 C CA . ILE A 1 96 ? -3.411 -0.143 18.848 1.00 91.81 96 ILE A CA 1
ATOM 778 C C . ILE A 1 96 ? -2.209 -0.265 17.922 1.00 91.81 96 ILE A C 1
ATOM 780 O O . ILE A 1 96 ? -1.134 -0.689 18.347 1.00 91.81 96 ILE A O 1
ATOM 784 N N . ILE A 1 97 ? -2.411 0.099 16.660 1.00 92.00 97 ILE A N 1
ATOM 785 C CA . ILE A 1 97 ? -1.381 0.033 15.626 1.00 92.00 97 ILE A CA 1
ATOM 786 C C . ILE A 1 97 ? -0.847 1.425 15.302 1.00 92.00 97 ILE A C 1
ATOM 788 O O . ILE A 1 97 ? -1.581 2.416 15.342 1.00 92.00 97 ILE A O 1
ATOM 792 N N . LYS A 1 98 ? 0.434 1.502 14.960 1.00 88.88 98 LYS A N 1
ATOM 793 C CA . LYS A 1 98 ? 1.128 2.732 14.585 1.00 88.88 98 LYS A CA 1
ATOM 794 C C . LYS A 1 98 ? 1.555 2.655 13.128 1.00 88.88 98 LYS A C 1
ATOM 796 O O . LYS A 1 98 ? 2.208 1.702 12.708 1.00 88.88 98 LYS A O 1
ATOM 801 N N . ARG A 1 99 ? 1.178 3.656 12.340 1.00 90.56 99 ARG A N 1
ATOM 802 C CA . ARG A 1 99 ? 1.474 3.726 10.905 1.00 90.56 99 ARG A CA 1
ATOM 803 C C . ARG A 1 99 ? 2.039 5.074 10.537 1.00 90.56 99 ARG A C 1
ATOM 805 O O . ARG A 1 99 ? 1.605 6.092 11.068 1.00 90.56 99 ARG A O 1
ATOM 812 N N . LEU A 1 100 ? 2.991 5.077 9.619 1.00 87.81 100 LEU A N 1
ATOM 813 C CA . LEU A 1 100 ? 3.459 6.308 9.004 1.00 87.81 100 LEU A CA 1
ATOM 814 C C . LEU A 1 100 ? 2.460 6.740 7.930 1.00 87.81 100 LEU A C 1
ATOM 816 O O . LEU A 1 100 ? 1.762 5.904 7.357 1.00 87.81 100 LEU A O 1
ATOM 820 N N . TYR A 1 101 ? 2.399 8.033 7.619 1.00 86.44 101 TYR A N 1
ATOM 821 C CA . TYR A 1 101 ? 1.590 8.513 6.493 1.00 86.44 101 TYR A CA 1
ATOM 822 C C . TYR A 1 101 ? 1.952 7.788 5.181 1.00 86.44 101 TYR A C 1
ATOM 824 O O . TYR A 1 101 ? 1.070 7.448 4.392 1.00 86.44 101 TYR A O 1
ATOM 832 N N . ASP A 1 102 ? 3.228 7.449 4.999 1.00 80.94 102 ASP A N 1
ATOM 833 C CA . ASP A 1 102 ? 3.716 6.683 3.850 1.00 80.94 102 ASP A CA 1
ATOM 834 C C . ASP A 1 102 ? 3.022 5.316 3.713 1.00 80.94 102 ASP A C 1
ATOM 836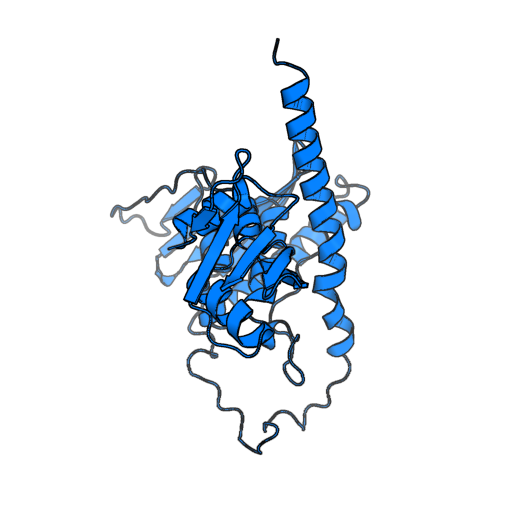 O O . ASP A 1 102 ? 2.717 4.896 2.598 1.00 80.94 102 ASP A O 1
ATOM 840 N N . ASP A 1 103 ? 2.672 4.653 4.825 1.00 85.56 103 ASP A N 1
ATOM 841 C CA . ASP A 1 103 ? 1.916 3.392 4.803 1.00 85.56 103 ASP A CA 1
ATOM 842 C C . ASP A 1 103 ? 0.506 3.591 4.217 1.00 85.56 103 ASP A C 1
ATOM 844 O O . ASP A 1 103 ? 0.013 2.757 3.452 1.00 85.56 103 ASP A O 1
ATOM 848 N N . PHE A 1 104 ? -0.159 4.705 4.554 1.00 91.56 104 PHE A N 1
ATOM 849 C CA . PHE A 1 104 ? -1.482 5.041 4.012 1.00 91.56 104 PHE A CA 1
ATOM 850 C C . PHE A 1 104 ? -1.398 5.284 2.511 1.00 91.56 104 PHE A C 1
ATOM 852 O O . PHE A 1 104 ? -2.216 4.771 1.742 1.00 91.56 104 PHE A O 1
ATOM 859 N N . PHE A 1 105 ? -0.405 6.073 2.108 1.00 85.06 105 PHE A N 1
ATOM 860 C CA . PHE A 1 105 ? -0.162 6.418 0.721 1.00 85.06 105 PHE A CA 1
ATOM 861 C C . PHE A 1 105 ? 0.139 5.170 -0.126 1.00 85.06 105 PHE A C 1
ATOM 863 O O . PHE A 1 105 ? -0.415 4.992 -1.217 1.00 85.06 105 PHE A O 1
ATOM 870 N N . ALA A 1 106 ? 0.965 4.271 0.400 1.00 80.56 106 ALA A N 1
ATOM 871 C CA . ALA A 1 106 ? 1.332 3.038 -0.267 1.00 80.56 106 ALA A CA 1
ATOM 872 C C . ALA A 1 106 ? 0.152 2.074 -0.408 1.00 80.56 106 ALA A C 1
ATOM 874 O O . ALA A 1 106 ? -0.128 1.594 -1.511 1.00 80.56 106 ALA A O 1
ATOM 875 N N . MET A 1 107 ? -0.607 1.861 0.673 1.00 89.50 107 MET A N 1
ATOM 876 C CA . MET A 1 107 ? -1.835 1.065 0.633 1.00 89.50 107 MET A CA 1
ATOM 877 C C . MET A 1 107 ? -2.794 1.612 -0.430 1.00 89.50 107 MET A C 1
ATOM 879 O O . MET A 1 107 ? -3.306 0.853 -1.254 1.00 89.50 107 MET A O 1
ATOM 883 N N . GLN A 1 108 ? -2.997 2.931 -0.447 1.00 90.62 108 GLN A N 1
ATOM 884 C CA . GLN A 1 108 ? -3.886 3.596 -1.393 1.00 90.62 108 GLN A CA 1
ATOM 885 C C . GLN A 1 108 ? -3.434 3.420 -2.846 1.00 90.62 108 GLN A C 1
ATOM 887 O O . GLN A 1 108 ? -4.249 3.145 -3.728 1.00 90.62 108 GLN A O 1
ATOM 892 N N . SER A 1 109 ? -2.138 3.563 -3.110 1.00 82.75 109 SER A N 1
ATOM 893 C CA . SER A 1 109 ? -1.574 3.417 -4.453 1.00 82.75 109 SER A CA 1
ATOM 894 C C . SER A 1 109 ? -1.785 2.005 -5.002 1.00 82.75 109 SER A C 1
ATOM 896 O O . SER A 1 109 ? -2.262 1.844 -6.130 1.00 82.75 109 SER A O 1
ATOM 898 N N . ILE A 1 110 ? -1.523 0.983 -4.180 1.00 82.25 110 ILE A N 1
ATOM 899 C CA . ILE A 1 110 ? -1.742 -0.423 -4.542 1.00 82.25 110 ILE A CA 1
ATOM 900 C C . ILE A 1 110 ? -3.237 -0.692 -4.759 1.00 82.25 110 ILE A C 1
ATOM 902 O O . ILE A 1 110 ? -3.612 -1.295 -5.765 1.00 82.25 110 ILE A O 1
ATOM 906 N N . LEU A 1 111 ? -4.108 -0.200 -3.872 1.00 86.06 111 LEU A N 1
ATOM 907 C CA . LEU A 1 111 ? -5.561 -0.359 -3.996 1.00 86.06 111 LEU A CA 1
ATOM 908 C C . LEU A 1 111 ? -6.098 0.198 -5.313 1.00 86.06 111 LEU A C 1
ATOM 910 O O . LEU A 1 111 ? -6.827 -0.492 -6.020 1.00 86.06 111 LEU A O 1
ATOM 914 N N . LEU A 1 112 ? -5.705 1.417 -5.679 1.00 85.31 112 LEU A N 1
ATOM 915 C CA . LEU A 1 112 ? -6.178 2.050 -6.910 1.00 85.31 112 LEU A CA 1
ATOM 916 C C . LEU A 1 112 ? -5.672 1.331 -8.175 1.00 85.31 112 LEU A C 1
ATOM 918 O O . LEU A 1 112 ? -6.310 1.432 -9.227 1.00 85.31 112 LEU A O 1
ATOM 922 N N . LYS A 1 113 ? -4.537 0.620 -8.098 1.00 79.31 113 LYS A N 1
ATOM 923 C CA . LYS A 1 113 ? -4.020 -0.232 -9.184 1.00 79.31 113 LYS A CA 1
ATOM 924 C C . LYS A 1 113 ? -4.774 -1.563 -9.269 1.00 79.31 113 LYS A C 1
ATOM 926 O O . LYS A 1 113 ? -5.137 -1.972 -10.366 1.00 79.31 113 LYS A O 1
ATOM 931 N N . LEU A 1 114 ? -5.023 -2.212 -8.131 1.00 80.69 114 LEU A N 1
ATOM 932 C CA . LEU A 1 114 ? -5.695 -3.515 -8.056 1.00 80.69 114 LEU A CA 1
ATOM 933 C C . LEU A 1 114 ? -7.194 -3.452 -8.359 1.00 80.69 114 LEU A C 1
ATOM 935 O O . LEU A 1 114 ? -7.758 -4.404 -8.892 1.00 80.69 114 LEU A O 1
ATOM 939 N N . PHE A 1 115 ? -7.831 -2.334 -8.025 1.00 83.50 115 PHE A N 1
ATOM 940 C CA . PHE A 1 115 ? -9.279 -2.164 -8.074 1.00 83.50 115 PHE A CA 1
ATOM 941 C C . PHE A 1 115 ? -9.652 -0.951 -8.944 1.00 83.50 115 PHE A C 1
ATOM 943 O O . PHE A 1 115 ? -10.152 0.057 -8.441 1.00 83.50 115 PHE A O 1
ATOM 950 N N . PRO A 1 116 ? -9.369 -0.986 -10.265 1.00 80.94 116 PRO A N 1
ATOM 951 C CA . PRO A 1 116 ? -9.544 0.171 -11.142 1.00 80.94 116 PRO A CA 1
ATOM 952 C C . PRO A 1 116 ? -11.014 0.579 -11.320 1.00 80.94 116 PRO A C 1
ATOM 954 O O . PRO A 1 116 ? -11.289 1.765 -11.512 1.00 80.94 116 PRO A O 1
ATOM 957 N N . LYS A 1 117 ? -11.965 -0.363 -11.236 1.00 80.38 117 LYS A N 1
ATOM 958 C CA . LYS A 1 117 ? -13.406 -0.055 -11.297 1.00 80.38 117 LYS A CA 1
ATOM 959 C C . LYS A 1 117 ? -13.827 0.760 -10.075 1.00 80.38 117 LYS A C 1
ATOM 961 O O . LYS A 1 117 ? -14.392 1.836 -10.205 1.00 80.38 117 LYS A O 1
ATOM 966 N N . GLU A 1 118 ? -13.441 0.298 -8.896 1.00 86.06 118 GLU A N 1
ATOM 967 C CA . GLU A 1 118 ? -13.760 0.871 -7.585 1.00 86.06 118 GLU A CA 1
ATOM 968 C C . GLU A 1 118 ? -12.968 2.152 -7.310 1.00 86.06 118 GLU A C 1
ATOM 970 O O . GLU A 1 118 ? -13.368 2.982 -6.497 1.00 86.06 118 GLU A O 1
ATOM 975 N N . ALA A 1 119 ? -11.850 2.327 -8.014 1.00 84.44 119 ALA A N 1
ATOM 976 C CA . ALA A 1 119 ? -11.086 3.562 -8.095 1.00 84.44 119 ALA A CA 1
ATOM 977 C C . ALA A 1 119 ? -11.744 4.628 -8.993 1.00 84.44 119 ALA A C 1
ATOM 979 O O . ALA A 1 119 ? -11.235 5.750 -9.058 1.00 84.44 119 ALA A O 1
ATOM 980 N N . GLY A 1 120 ? -12.819 4.292 -9.718 1.00 79.94 120 GLY A N 1
ATOM 981 C CA . GLY A 1 120 ? -13.459 5.165 -10.708 1.00 79.94 120 GLY A CA 1
ATOM 982 C C . GLY A 1 120 ? -12.602 5.423 -11.953 1.00 79.94 120 GLY A C 1
ATOM 983 O O . GLY A 1 120 ? -12.742 6.460 -12.603 1.00 79.94 120 GLY A O 1
ATOM 984 N N . ARG A 1 121 ? -11.664 4.516 -12.269 1.00 77.81 121 ARG A N 1
ATOM 985 C CA . ARG A 1 121 ? -10.796 4.594 -13.462 1.00 77.81 121 ARG A CA 1
ATOM 986 C C . ARG A 1 121 ? -11.424 3.942 -14.695 1.00 77.81 121 ARG A C 1
ATOM 988 O O . ARG A 1 121 ? -10.920 4.133 -15.795 1.00 77.81 121 ARG A O 1
ATOM 995 N N . VAL A 1 122 ? -12.511 3.195 -14.518 1.00 73.25 122 VAL A N 1
ATOM 996 C CA . VAL A 1 122 ? -13.301 2.599 -15.603 1.00 73.25 122 VAL A CA 1
ATOM 997 C C . VAL A 1 122 ? -14.549 3.449 -15.823 1.00 73.25 122 VAL A C 1
ATOM 999 O O . VAL A 1 122 ? -15.185 3.884 -14.865 1.00 73.25 122 VAL A O 1
ATOM 1002 N N . GLU A 1 123 ? -14.896 3.718 -17.081 1.00 67.25 123 GLU A N 1
ATOM 1003 C CA . GLU A 1 123 ? -16.098 4.488 -17.407 1.00 67.25 123 GLU A CA 1
ATOM 1004 C C . GLU A 1 123 ? -17.360 3.848 -16.816 1.00 67.25 123 GLU A C 1
ATOM 1006 O O . GLU A 1 123 ? -17.489 2.627 -16.801 1.00 67.25 123 GLU A O 1
ATOM 1011 N N . ARG A 1 124 ? -18.296 4.691 -16.357 1.00 71.44 124 ARG A N 1
ATOM 1012 C CA . ARG A 1 124 ? -19.571 4.313 -15.712 1.00 71.44 124 ARG A CA 1
ATOM 1013 C C . ARG A 1 124 ? -19.470 3.673 -14.321 1.00 71.44 124 ARG A C 1
ATOM 1015 O O . ARG A 1 124 ? -20.507 3.422 -13.725 1.00 71.44 124 ARG A O 1
ATOM 1022 N N . TYR A 1 125 ? -18.272 3.458 -13.778 1.00 70.88 125 TYR A N 1
ATOM 1023 C CA . TYR A 1 125 ? -18.110 3.013 -12.392 1.00 70.88 125 TYR A CA 1
ATOM 1024 C C . TYR A 1 125 ? -17.769 4.198 -11.490 1.00 70.88 125 TYR A C 1
ATOM 1026 O O . TYR A 1 125 ? -16.800 4.922 -11.733 1.00 70.88 125 TYR A O 1
ATOM 1034 N N . GLU A 1 126 ? -18.572 4.399 -10.446 1.00 80.75 126 GLU A N 1
ATOM 1035 C CA . GLU A 1 126 ? -18.285 5.394 -9.420 1.00 80.75 126 GLU A CA 1
ATOM 1036 C C . GLU A 1 126 ? -17.133 4.927 -8.526 1.00 80.75 126 GLU A C 1
ATOM 1038 O O . GLU A 1 126 ? -16.980 3.742 -8.210 1.00 80.75 126 GLU A O 1
ATOM 1043 N N . ARG A 1 127 ? -16.300 5.882 -8.109 1.00 85.62 127 ARG A N 1
ATOM 1044 C CA . ARG A 1 127 ? -15.240 5.603 -7.154 1.00 85.62 127 ARG A CA 1
ATOM 1045 C C . ARG A 1 127 ? -15.838 5.361 -5.772 1.00 85.62 127 ARG A C 1
ATOM 1047 O O . ARG A 1 127 ? -16.363 6.281 -5.159 1.00 85.62 127 ARG A O 1
ATOM 1054 N N . ILE A 1 128 ? -15.636 4.159 -5.250 1.00 86.75 128 ILE A N 1
ATOM 1055 C CA . ILE A 1 128 ? -15.979 3.799 -3.870 1.00 86.75 128 ILE A CA 1
ATOM 1056 C C . ILE A 1 128 ? -14.753 3.805 -2.948 1.00 86.75 128 ILE A C 1
ATOM 1058 O O . ILE A 1 128 ? -14.900 3.986 -1.745 1.00 86.75 128 ILE A O 1
ATOM 1062 N N . ILE A 1 129 ? -13.535 3.658 -3.490 1.00 88.94 129 ILE A N 1
ATOM 1063 C CA . ILE A 1 129 ? -12.303 3.712 -2.687 1.00 88.94 129 ILE A CA 1
ATOM 1064 C C . ILE A 1 129 ? -12.122 5.137 -2.142 1.00 88.94 129 ILE A C 1
ATOM 1066 O O . ILE A 1 129 ? -12.029 6.076 -2.946 1.00 88.94 129 ILE A O 1
ATOM 1070 N N . PRO A 1 130 ? -12.018 5.334 -0.814 1.00 92.06 130 PRO A N 1
ATOM 1071 C CA . PRO A 1 130 ? -11.945 6.664 -0.224 1.00 92.06 130 PRO A CA 1
ATOM 1072 C C . PRO A 1 130 ? -10.691 7.415 -0.683 1.00 92.06 130 PRO A C 1
ATOM 1074 O O . PRO A 1 130 ? -9.709 6.838 -1.156 1.00 92.06 130 PRO A O 1
ATOM 1077 N N . PHE A 1 131 ? -10.719 8.740 -0.589 1.00 89.19 131 PHE A N 1
ATOM 1078 C CA . PHE A 1 131 ? -9.555 9.568 -0.889 1.00 89.19 131 PHE A CA 1
ATOM 1079 C C . PHE A 1 131 ? -8.689 9.688 0.363 1.00 89.19 131 PHE A C 1
ATOM 1081 O O . PHE A 1 131 ? -9.176 10.138 1.398 1.00 89.19 131 PHE A O 1
ATOM 1088 N N . VAL A 1 132 ? -7.416 9.299 0.266 1.00 91.31 132 VAL A N 1
ATOM 1089 C CA . VAL A 1 132 ? -6.454 9.544 1.347 1.00 91.31 132 VAL A CA 1
ATOM 1090 C C . VAL A 1 132 ? -6.240 11.059 1.494 1.00 91.31 132 VAL A C 1
ATOM 1092 O O . VAL A 1 132 ? -6.109 11.739 0.468 1.00 91.31 132 VAL A O 1
ATOM 1095 N N . PRO A 1 133 ? -6.230 11.614 2.721 1.00 89.31 133 PRO A N 1
ATOM 1096 C CA . PRO A 1 133 ? -5.907 13.021 2.935 1.00 89.31 133 PRO A CA 1
ATOM 1097 C C . PRO A 1 133 ? -4.523 13.382 2.372 1.00 89.31 133 PRO A C 1
ATOM 1099 O O . PRO A 1 133 ? -3.649 12.512 2.323 1.00 89.31 133 PRO A O 1
ATOM 1102 N N . PRO A 1 134 ? -4.295 14.640 1.954 1.00 84.56 134 PRO A N 1
ATOM 1103 C CA . PRO A 1 134 ? -2.987 15.108 1.493 1.00 84.56 134 PRO A CA 1
ATOM 1104 C C . PRO A 1 134 ? -1.901 14.912 2.527 1.00 84.56 134 PRO A C 1
ATOM 1106 O O . PRO A 1 134 ? -2.197 14.938 3.716 1.00 84.56 134 PRO A O 1
ATOM 1109 N N . ALA A 1 135 ? -0.653 14.785 2.078 1.00 80.38 135 ALA A N 1
ATOM 1110 C CA . ALA A 1 135 ? 0.482 14.728 2.985 1.00 80.38 135 ALA A CA 1
ATOM 1111 C C . ALA A 1 135 ? 0.443 15.937 3.945 1.00 80.38 135 ALA A C 1
ATOM 1113 O O . ALA A 1 135 ? 0.174 17.056 3.492 1.00 80.38 135 ALA A O 1
ATOM 1114 N N . PRO A 1 136 ? 0.662 15.734 5.257 1.00 78.81 136 PRO A N 1
ATOM 1115 C CA . PRO A 1 136 ? 0.454 16.769 6.269 1.00 78.81 136 PRO A CA 1
ATOM 1116 C C . PRO A 1 136 ? 1.228 18.059 5.970 1.00 78.81 136 PRO A C 1
ATOM 1118 O O . PRO A 1 136 ? 0.672 19.148 6.058 1.00 78.81 136 PRO A O 1
ATOM 1121 N N . ASN A 1 137 ? 2.476 17.932 5.517 1.00 77.69 137 ASN A N 1
ATOM 1122 C CA . ASN A 1 137 ? 3.356 19.036 5.118 1.00 77.69 137 ASN A CA 1
ATOM 1123 C C . ASN A 1 137 ? 2.828 19.876 3.939 1.00 77.69 137 ASN A C 1
ATOM 1125 O O . ASN A 1 137 ? 3.236 21.023 3.781 1.00 77.69 137 ASN A O 1
ATOM 1129 N N . LYS A 1 138 ? 1.920 19.343 3.110 1.00 75.94 138 LYS A N 1
ATOM 1130 C CA . LYS A 1 138 ? 1.298 20.094 2.007 1.00 75.94 138 LYS A CA 1
ATOM 1131 C C . LYS A 1 138 ? 0.123 20.954 2.443 1.00 75.94 138 LYS A C 1
ATOM 1133 O O . LYS A 1 138 ? -0.203 21.923 1.763 1.00 75.94 138 LYS A O 1
ATOM 1138 N N . VAL A 1 139 ? -0.559 20.560 3.513 1.00 77.12 139 VAL A N 1
ATOM 1139 C CA . VAL A 1 139 ? -1.778 21.234 3.990 1.00 77.12 139 VAL A CA 1
ATOM 1140 C C . VAL A 1 139 ? -1.595 21.961 5.307 1.00 77.12 139 VAL A C 1
ATOM 1142 O O . VAL A 1 139 ? -2.445 22.770 5.675 1.00 77.12 139 VAL A O 1
ATOM 1145 N N . MET A 1 140 ? -0.501 21.696 6.015 1.00 77.62 140 MET A N 1
ATOM 1146 C CA . MET A 1 140 ? -0.195 22.296 7.304 1.00 77.62 140 MET A CA 1
ATOM 1147 C C . MET A 1 140 ? 1.201 22.881 7.274 1.00 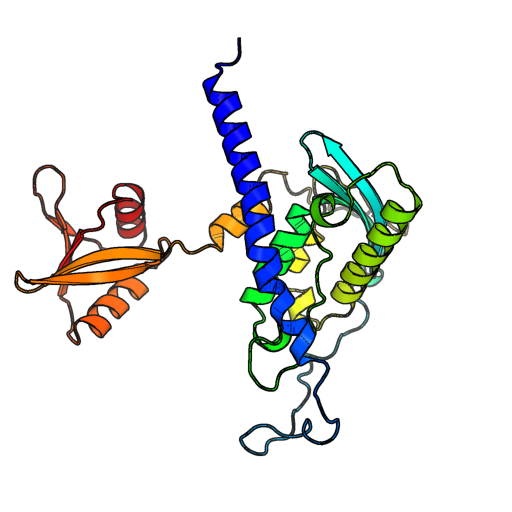77.62 140 MET A C 1
ATOM 1149 O O . MET A 1 140 ? 2.192 22.175 7.129 1.00 77.62 140 MET A O 1
ATOM 1153 N N . THR A 1 141 ? 1.247 24.199 7.429 1.00 74.19 141 THR A N 1
ATOM 1154 C CA . THR A 1 141 ? 2.478 24.970 7.596 1.00 74.19 141 THR A CA 1
ATOM 1155 C C . THR A 1 141 ? 2.959 24.980 9.046 1.00 74.19 141 THR A C 1
ATOM 1157 O O . THR A 1 141 ? 4.153 25.116 9.282 1.00 74.19 141 THR A O 1
ATOM 1160 N N . ASP A 1 142 ? 2.050 24.807 10.011 1.00 77.38 142 ASP A N 1
ATOM 1161 C CA . ASP A 1 142 ? 2.363 24.730 11.438 1.00 77.38 142 ASP A CA 1
ATOM 1162 C C . ASP A 1 142 ? 1.678 23.520 12.086 1.00 77.38 142 ASP A C 1
ATOM 1164 O O . ASP A 1 142 ? 0.460 23.506 12.299 1.00 77.38 142 ASP A O 1
ATOM 1168 N N . PHE A 1 143 ? 2.479 22.507 12.420 1.00 77.06 143 PHE A N 1
ATOM 1169 C CA . PHE A 1 143 ? 2.025 21.300 13.114 1.00 77.06 143 PHE A CA 1
ATOM 1170 C C . PHE A 1 143 ? 1.681 21.539 14.590 1.00 77.06 143 PHE A C 1
ATOM 1172 O O . PHE A 1 143 ? 1.026 20.691 15.197 1.00 77.06 143 PHE A O 1
ATOM 1179 N N . ASN A 1 144 ? 2.075 22.677 15.174 1.00 76.56 144 ASN A N 1
ATOM 1180 C CA . ASN A 1 144 ? 1.758 23.011 16.564 1.00 76.56 144 ASN A CA 1
ATOM 1181 C C . ASN A 1 144 ? 0.335 23.558 16.728 1.00 76.56 144 ASN A C 1
ATOM 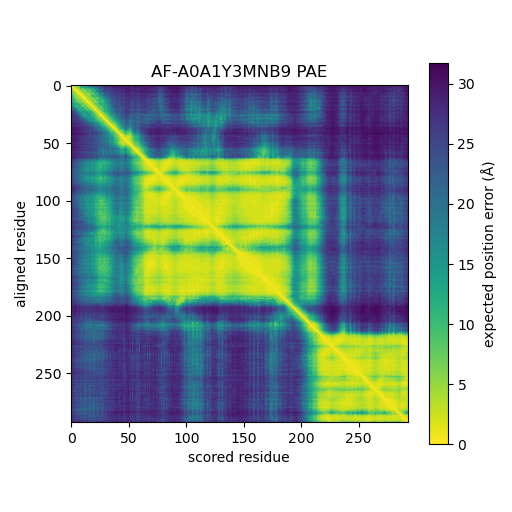1183 O O . ASN A 1 144 ? -0.193 23.607 17.844 1.00 76.56 144 ASN A O 1
ATOM 1187 N N . ASN A 1 145 ? -0.320 23.946 15.629 1.00 85.44 145 ASN A N 1
ATOM 1188 C CA . ASN A 1 145 ? -1.702 24.390 15.668 1.00 85.44 145 ASN A CA 1
ATOM 1189 C C . ASN A 1 145 ? -2.641 23.199 15.929 1.00 85.44 145 ASN A C 1
ATOM 1191 O O . ASN A 1 145 ? -2.995 22.435 15.027 1.00 85.44 145 ASN A O 1
ATOM 1195 N N . LYS A 1 146 ? -3.091 23.081 17.184 1.00 84.69 146 LYS A N 1
ATOM 1196 C CA . LYS A 1 146 ? -3.984 22.008 17.648 1.00 84.69 146 LYS A CA 1
ATOM 1197 C C . LYS A 1 146 ? -5.273 21.891 16.831 1.00 84.69 146 LYS A C 1
ATOM 1199 O O . LYS A 1 146 ? -5.722 20.776 16.590 1.00 84.69 146 LYS A O 1
ATOM 1204 N N . ASN A 1 147 ? -5.849 23.008 16.378 1.00 86.75 147 ASN A N 1
ATOM 1205 C CA . ASN A 1 147 ? -7.095 22.991 15.605 1.00 86.75 147 ASN A CA 1
ATOM 1206 C C . ASN A 1 147 ? -6.882 22.389 14.214 1.00 86.75 147 ASN A C 1
ATOM 1208 O O . ASN A 1 147 ? -7.717 21.625 13.735 1.00 86.75 147 ASN A O 1
ATOM 1212 N N . HIS A 1 148 ? -5.755 22.712 13.573 1.00 87.19 148 HIS A N 1
ATOM 1213 C CA . HIS A 1 148 ? -5.384 22.098 12.301 1.00 87.19 148 HIS A CA 1
ATOM 1214 C C . HIS A 1 148 ? -5.139 20.601 12.494 1.00 87.19 148 HIS A C 1
ATOM 1216 O O . HIS A 1 148 ? -5.786 19.793 11.832 1.00 87.19 148 HIS A O 1
ATOM 1222 N N . MET A 1 149 ? -4.303 20.222 13.463 1.00 89.31 149 MET A N 1
ATOM 1223 C CA . MET A 1 149 ? -3.992 18.817 13.735 1.00 89.31 149 MET A CA 1
ATOM 1224 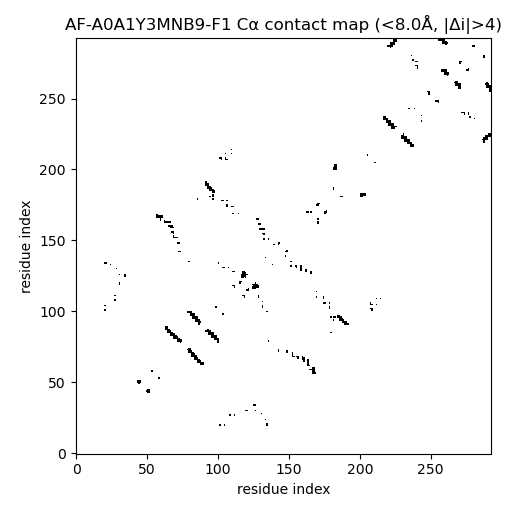C C . MET A 1 149 ? -5.249 17.976 14.000 1.00 89.31 149 MET A C 1
ATOM 1226 O O . MET A 1 149 ? -5.400 16.891 13.442 1.00 89.31 149 MET A O 1
ATOM 1230 N N . GLU A 1 150 ? -6.187 18.493 14.797 1.00 90.69 150 GLU A N 1
ATOM 1231 C CA . GLU A 1 150 ? -7.443 17.803 15.093 1.00 90.69 150 GLU A CA 1
ATOM 1232 C C . GLU A 1 150 ? -8.320 17.640 13.845 1.00 90.69 150 GLU A C 1
ATOM 1234 O O . GLU A 1 150 ? -8.853 16.556 13.604 1.00 90.69 150 GLU A O 1
ATOM 1239 N N . LYS A 1 151 ? -8.417 18.670 12.995 1.00 91.44 151 LYS A N 1
ATOM 1240 C CA . LYS A 1 151 ? -9.129 18.562 11.715 1.00 91.44 151 LYS A CA 1
ATOM 1241 C C . LYS A 1 151 ? -8.508 17.486 10.816 1.00 91.44 151 LYS A C 1
ATOM 1243 O O . LYS A 1 151 ? -9.229 16.672 10.246 1.00 91.44 151 LYS A O 1
ATOM 1248 N N . TYR A 1 152 ? -7.182 17.434 10.726 1.00 92.06 152 TYR A N 1
ATOM 1249 C CA . TYR A 1 152 ? -6.491 16.417 9.930 1.00 92.06 152 TYR A CA 1
ATOM 1250 C C . TYR A 1 152 ? -6.696 15.003 10.475 1.00 92.06 152 TYR A C 1
ATOM 1252 O O . TYR A 1 152 ? -6.946 14.066 9.716 1.00 92.06 152 TYR A O 1
ATOM 1260 N N . ARG A 1 153 ? -6.665 14.849 11.804 1.00 95.19 153 ARG A N 1
ATOM 1261 C CA . ARG A 1 153 ? -6.989 13.588 12.478 1.00 95.19 153 ARG A CA 1
ATOM 1262 C C . ARG A 1 153 ? -8.390 13.105 12.096 1.00 95.19 153 ARG A C 1
ATOM 1264 O O . ARG A 1 153 ? -8.560 11.923 11.816 1.00 95.19 153 ARG A O 1
ATOM 1271 N N . GLN A 1 154 ? -9.378 14.003 12.049 1.00 94.88 154 GLN A N 1
ATOM 1272 C CA . GLN A 1 154 ? -10.754 13.684 11.641 1.00 94.88 154 GLN A CA 1
ATOM 1273 C C . GLN A 1 154 ? -10.860 13.276 10.162 1.00 94.88 154 GLN A C 1
ATOM 1275 O O . GLN A 1 154 ? -11.631 12.374 9.824 1.00 94.88 154 GLN A O 1
ATOM 1280 N N . GLU A 1 155 ? -10.072 13.888 9.276 1.00 93.75 155 GLU A N 1
ATOM 1281 C CA . GLU A 1 155 ? -9.992 13.488 7.864 1.00 93.75 155 GLU A CA 1
ATOM 1282 C C . GLU A 1 155 ? -9.384 12.081 7.707 1.00 93.75 155 GLU A C 1
ATOM 1284 O O . GLU A 1 155 ? -9.930 11.245 6.982 1.00 93.75 155 GLU A O 1
ATOM 1289 N N . LEU A 1 156 ? -8.302 11.780 8.436 1.00 95.31 156 LEU A N 1
ATOM 1290 C CA . LEU A 1 156 ? -7.693 10.442 8.477 1.00 95.31 156 LEU A CA 1
ATOM 1291 C C . LEU A 1 156 ? -8.645 9.392 9.066 1.00 95.31 156 LEU A C 1
ATOM 1293 O O . LEU A 1 156 ? -8.738 8.273 8.560 1.00 95.31 156 LEU A O 1
ATOM 1297 N N . ASP A 1 157 ? -9.369 9.754 10.122 1.00 96.12 157 ASP A N 1
ATOM 1298 C CA . ASP A 1 157 ? -10.377 8.909 10.756 1.00 96.12 157 ASP A CA 1
ATOM 1299 C C . ASP A 1 157 ? -11.516 8.569 9.786 1.00 96.12 157 ASP A C 1
ATOM 1301 O O . ASP A 1 157 ? -11.893 7.406 9.642 1.00 96.12 157 ASP A O 1
ATOM 1305 N N . SER A 1 158 ? -11.997 9.565 9.039 1.00 95.25 158 SER A N 1
ATOM 1306 C CA . SER A 1 158 ? -13.009 9.378 7.995 1.00 95.25 158 SER A CA 1
ATOM 1307 C C . SER A 1 158 ? -12.519 8.448 6.883 1.00 95.25 158 SER A C 1
ATOM 1309 O O . SER A 1 158 ? -13.267 7.579 6.435 1.00 95.25 158 SER A O 1
ATOM 1311 N N . TYR A 1 159 ? -11.254 8.579 6.469 1.00 95.31 159 TYR A N 1
ATOM 1312 C CA . TYR A 1 159 ? -10.633 7.679 5.497 1.00 95.31 159 TYR A CA 1
ATOM 1313 C C . TYR A 1 159 ? -10.592 6.226 5.997 1.00 95.31 159 TYR A C 1
ATOM 1315 O O . TYR A 1 159 ? -11.055 5.327 5.294 1.00 95.31 159 TYR A O 1
ATOM 1323 N N . ILE A 1 160 ? -10.109 5.986 7.223 1.00 95.25 160 ILE A N 1
ATOM 1324 C CA . ILE A 1 160 ? -10.029 4.638 7.811 1.00 95.25 160 ILE A CA 1
ATOM 1325 C C . ILE A 1 160 ? -11.417 4.013 7.984 1.00 95.25 160 ILE A C 1
ATOM 1327 O O . ILE A 1 160 ? -11.608 2.856 7.612 1.00 95.25 160 ILE A O 1
ATOM 1331 N N . ARG A 1 161 ? -12.412 4.772 8.454 1.00 92.81 161 ARG A N 1
ATOM 1332 C CA . ARG A 1 161 ? -13.805 4.292 8.520 1.00 92.81 161 ARG A CA 1
ATOM 1333 C C . ARG A 1 161 ? -14.392 4.006 7.140 1.00 92.81 161 ARG A C 1
ATOM 1335 O O . ARG A 1 161 ? -15.215 3.109 6.993 1.00 92.81 161 ARG A O 1
ATOM 1342 N N . GLY A 1 162 ? -13.993 4.763 6.119 1.00 91.94 162 GLY A N 1
ATOM 1343 C CA . GLY A 1 162 ? -14.334 4.461 4.730 1.00 91.94 162 GLY A CA 1
ATOM 1344 C C . GLY A 1 162 ? -13.772 3.104 4.305 1.00 91.94 162 GLY A C 1
ATOM 1345 O O . GLY A 1 162 ? -14.492 2.291 3.730 1.00 91.94 162 GLY A O 1
ATOM 1346 N N . MET A 1 163 ? -12.519 2.819 4.667 1.00 92.19 163 MET A N 1
ATOM 1347 C CA . MET A 1 163 ? -11.860 1.543 4.376 1.00 92.19 163 MET A CA 1
ATOM 1348 C C . MET A 1 163 ? -12.545 0.344 5.047 1.00 92.19 163 MET A C 1
ATOM 1350 O O . MET A 1 163 ? -12.700 -0.694 4.402 1.00 92.19 163 MET A O 1
ATOM 1354 N N . THR A 1 164 ? -13.018 0.475 6.292 1.00 89.56 164 THR A N 1
ATOM 1355 C CA . THR A 1 164 ? -13.740 -0.609 6.995 1.00 89.56 164 THR A CA 1
ATOM 1356 C C . THR A 1 164 ? -15.148 -0.864 6.453 1.00 89.56 164 THR A C 1
ATOM 1358 O O . THR A 1 164 ? -15.750 -1.884 6.775 1.00 89.56 164 THR A O 1
ATOM 1361 N N . LYS A 1 165 ? -15.677 0.030 5.608 1.00 89.00 165 LYS A N 1
ATOM 1362 C CA . LYS A 1 165 ? -16.977 -0.119 4.930 1.00 89.00 165 LYS A CA 1
ATOM 1363 C C . LYS A 1 165 ? -16.860 -0.614 3.488 1.00 89.00 165 LYS A C 1
ATOM 1365 O O . LYS A 1 165 ? -17.875 -0.800 2.822 1.00 89.00 165 LYS A O 1
ATOM 1370 N N . MET A 1 166 ? -15.640 -0.820 2.990 1.00 88.94 166 MET A N 1
ATOM 1371 C CA . MET A 1 166 ? -15.417 -1.299 1.624 1.00 88.94 166 MET A CA 1
ATOM 1372 C C . MET A 1 166 ? -15.964 -2.719 1.415 1.00 88.94 166 MET A C 1
ATOM 1374 O O . MET A 1 166 ? -16.057 -3.479 2.378 1.00 88.94 166 MET A O 1
ATOM 1378 N N . PRO A 1 167 ? -16.265 -3.127 0.168 1.00 86.62 167 PRO A N 1
ATOM 1379 C CA . PRO A 1 167 ? -16.645 -4.500 -0.141 1.00 86.62 167 PRO A CA 1
ATOM 1380 C C . PRO A 1 167 ? -15.639 -5.527 0.382 1.00 86.62 167 PRO A C 1
ATOM 1382 O O . PRO A 1 167 ? -14.424 -5.297 0.383 1.00 86.62 167 PRO A O 1
ATOM 1385 N N . TYR A 1 168 ? -16.137 -6.703 0.760 1.00 81.50 168 TYR A N 1
ATOM 1386 C CA . TYR A 1 168 ? -15.347 -7.756 1.402 1.00 81.50 168 TYR A CA 1
ATOM 1387 C C . TYR A 1 168 ? -14.082 -8.146 0.621 1.00 81.50 168 TYR A C 1
ATOM 1389 O O . TYR A 1 168 ? -13.023 -8.369 1.210 1.00 81.50 168 TYR A O 1
ATOM 1397 N N . ARG A 1 169 ? -14.155 -8.178 -0.716 1.00 82.50 169 ARG A N 1
ATOM 1398 C CA . ARG A 1 169 ? -12.995 -8.467 -1.578 1.00 82.50 169 ARG A CA 1
ATOM 1399 C C . ARG A 1 169 ? -11.871 -7.431 -1.468 1.00 82.50 169 ARG A C 1
ATOM 1401 O O . ARG A 1 169 ? -10.707 -7.799 -1.589 1.00 82.50 169 ARG A O 1
ATOM 1408 N N . ILE A 1 170 ? -12.202 -6.164 -1.206 1.00 88.50 170 ILE A N 1
ATOM 1409 C CA . ILE A 1 170 ? -11.216 -5.105 -0.966 1.00 88.50 170 ILE A CA 1
ATOM 1410 C C . ILE A 1 170 ? -10.679 -5.234 0.458 1.00 88.50 170 ILE A C 1
ATOM 1412 O O . ILE A 1 170 ? -9.466 -5.209 0.650 1.00 88.50 170 ILE A O 1
ATOM 1416 N N . GLN A 1 171 ? -11.546 -5.458 1.450 1.00 85.94 171 GLN A N 1
ATOM 1417 C CA . GLN A 1 171 ? -11.120 -5.628 2.846 1.00 85.94 171 GLN A CA 1
ATOM 1418 C C . GLN A 1 171 ? -10.150 -6.804 3.033 1.00 85.94 171 GLN A C 1
ATOM 1420 O O . GLN A 1 171 ? -9.178 -6.706 3.778 1.00 85.94 171 GLN A O 1
ATOM 1425 N N . LYS A 1 172 ? -10.391 -7.921 2.336 1.00 81.62 172 LYS A N 1
ATOM 1426 C CA . LYS A 1 172 ? -9.518 -9.103 2.357 1.00 81.62 172 LYS A CA 1
ATOM 1427 C C . LYS A 1 172 ? -8.312 -9.015 1.429 1.00 81.62 172 LYS A C 1
ATOM 1429 O O . LYS A 1 172 ? -7.476 -9.921 1.451 1.00 81.62 172 LYS A O 1
ATOM 1434 N N . SER A 1 173 ? -8.217 -7.964 0.621 1.00 82.25 173 SER A N 1
ATOM 1435 C CA . SER A 1 173 ? -7.090 -7.786 -0.281 1.00 82.25 173 SER A CA 1
ATOM 1436 C C . SER A 1 173 ? -5.784 -7.637 0.497 1.00 82.25 173 SER A C 1
ATOM 1438 O O . SER A 1 173 ? -5.755 -7.167 1.639 1.00 82.25 173 SER A O 1
ATOM 1440 N N . PHE A 1 174 ? -4.690 -8.044 -0.142 1.00 81.50 174 PHE A N 1
ATOM 1441 C CA . PHE A 1 174 ? -3.351 -7.938 0.418 1.00 81.50 174 PHE A CA 1
ATOM 1442 C C . PHE A 1 174 ? -3.023 -6.546 1.007 1.00 81.50 174 PHE A C 1
ATOM 1444 O O . PHE A 1 174 ? -2.618 -6.514 2.170 1.00 81.50 174 PHE A O 1
ATOM 1451 N N . PRO A 1 175 ? -3.226 -5.405 0.304 1.00 85.62 175 PRO A N 1
ATOM 1452 C CA . PRO A 1 175 ? -2.838 -4.096 0.839 1.00 85.62 175 PRO A CA 1
ATOM 1453 C C . PRO A 1 175 ? -3.578 -3.733 2.132 1.00 85.62 175 PRO A C 1
ATOM 1455 O O . PRO A 1 175 ? -2.955 -3.226 3.060 1.00 85.62 175 PRO A O 1
ATOM 1458 N N . VAL A 1 176 ? -4.875 -4.046 2.241 1.00 90.00 176 VAL A N 1
ATOM 1459 C CA . VAL A 1 176 ? -5.656 -3.769 3.462 1.00 90.00 176 VAL A CA 1
ATOM 1460 C C . VAL A 1 176 ? -5.226 -4.691 4.599 1.00 90.00 176 VAL A C 1
ATOM 1462 O O . VAL A 1 176 ? -4.960 -4.229 5.707 1.00 90.00 176 VAL A O 1
ATOM 1465 N N . ARG A 1 177 ? -5.083 -5.995 4.328 1.00 85.50 177 ARG A N 1
ATOM 1466 C CA . ARG A 1 177 ? -4.622 -6.960 5.337 1.00 85.50 177 ARG A CA 1
ATOM 1467 C C . ARG A 1 177 ? -3.238 -6.618 5.879 1.00 85.50 177 ARG A C 1
ATOM 1469 O O . ARG A 1 177 ? -3.035 -6.690 7.085 1.00 85.50 177 ARG A O 1
ATOM 1476 N N . ARG A 1 178 ? -2.299 -6.251 5.002 1.00 83.06 178 ARG A N 1
ATOM 1477 C CA . ARG A 1 178 ? -0.937 -5.859 5.384 1.00 83.06 178 ARG A CA 1
ATOM 1478 C C . ARG A 1 178 ? -0.937 -4.541 6.154 1.00 83.06 178 ARG A C 1
ATOM 1480 O O . ARG A 1 178 ? -0.157 -4.400 7.084 1.00 83.06 178 ARG A O 1
ATOM 1487 N N . PHE A 1 179 ? -1.814 -3.596 5.815 1.00 90.12 179 PHE A N 1
ATOM 1488 C CA . PHE A 1 179 ? -1.898 -2.327 6.535 1.00 90.12 179 PHE A CA 1
ATOM 1489 C C . PHE A 1 179 ? -2.353 -2.528 7.986 1.00 90.12 179 PHE A C 1
ATOM 1491 O O . PHE A 1 179 ? -1.776 -1.935 8.892 1.00 90.12 179 PHE A O 1
ATOM 1498 N N . PHE A 1 180 ? -3.328 -3.408 8.229 1.00 89.31 180 PHE A N 1
ATOM 1499 C CA . PHE A 1 180 ? -3.860 -3.686 9.570 1.00 89.31 180 PHE A CA 1
ATOM 1500 C C . PHE A 1 180 ? -3.152 -4.829 10.322 1.00 89.31 180 PHE A C 1
ATOM 1502 O O . PHE A 1 180 ? -3.605 -5.211 11.399 1.00 89.31 180 PHE A O 1
ATOM 1509 N N . ILE A 1 181 ? -2.058 -5.385 9.789 1.00 84.31 181 ILE A N 1
ATOM 1510 C CA . ILE A 1 181 ? -1.298 -6.439 10.479 1.00 84.31 181 ILE A CA 1
ATOM 1511 C C . ILE A 1 181 ? -0.594 -5.881 11.722 1.00 84.31 181 ILE A C 1
ATOM 1513 O O . ILE A 1 181 ? -0.075 -4.774 11.680 1.00 84.31 181 ILE A O 1
ATOM 1517 N N . ILE A 1 182 ? -0.534 -6.621 12.823 1.00 81.44 182 ILE A N 1
ATOM 1518 C CA . ILE A 1 182 ? 0.243 -6.189 13.995 1.00 81.44 182 ILE A CA 1
ATOM 1519 C C . ILE A 1 182 ? 1.735 -6.215 13.641 1.00 81.44 182 ILE A C 1
ATOM 1521 O O . ILE A 1 182 ? 2.231 -7.235 13.163 1.00 81.44 182 ILE A O 1
ATOM 1525 N N . ARG A 1 183 ? 2.425 -5.086 13.835 1.00 81.00 183 ARG A N 1
ATOM 1526 C CA . ARG A 1 183 ? 3.891 -4.970 13.745 1.00 81.00 183 ARG A CA 1
ATOM 1527 C C . ARG A 1 183 ? 4.509 -5.043 15.142 1.00 81.00 183 ARG A C 1
ATOM 1529 O O . ARG A 1 183 ? 3.821 -4.812 16.132 1.00 81.00 183 ARG A O 1
ATOM 1536 N N . ASN A 1 184 ? 5.819 -5.265 15.224 1.00 70.88 184 ASN A N 1
ATOM 1537 C CA . ASN A 1 184 ? 6.552 -5.358 16.496 1.00 70.88 184 ASN A CA 1
ATOM 1538 C C . ASN A 1 184 ? 6.370 -4.131 17.421 1.00 70.88 184 ASN A C 1
ATOM 1540 O O . ASN A 1 184 ? 6.484 -4.246 18.637 1.00 70.88 184 ASN A O 1
ATOM 1544 N N . THR A 1 185 ? 6.072 -2.950 16.869 1.00 72.50 185 THR A N 1
ATOM 1545 C CA . THR A 1 185 ? 5.842 -1.707 17.631 1.00 72.50 185 THR A CA 1
ATOM 1546 C C . THR A 1 185 ? 4.396 -1.494 18.097 1.00 72.50 185 THR A C 1
ATOM 1548 O O . THR A 1 185 ? 4.101 -0.472 18.734 1.00 72.50 185 THR A O 1
ATOM 1551 N N . ASP A 1 186 ? 3.490 -2.393 17.716 1.00 82.25 186 ASP A N 1
ATOM 1552 C CA . ASP A 1 186 ? 2.051 -2.297 17.952 1.00 82.25 186 ASP A CA 1
ATOM 1553 C C . ASP A 1 186 ? 1.643 -3.074 19.214 1.00 82.25 186 ASP A C 1
ATOM 1555 O O . ASP A 1 186 ? 2.326 -3.995 19.654 1.00 82.25 186 ASP A O 1
ATOM 1559 N N . MET A 1 187 ? 0.506 -2.703 19.806 1.00 77.06 187 MET A N 1
ATOM 1560 C CA . MET A 1 187 ? -0.034 -3.362 20.999 1.00 77.06 187 MET A CA 1
ATOM 1561 C C . MET A 1 187 ? -1.328 -4.095 20.651 1.00 77.06 187 MET A C 1
ATOM 1563 O O . MET A 1 187 ? -2.224 -3.503 20.054 1.00 77.06 187 MET A O 1
ATOM 1567 N N . GLU A 1 188 ? -1.471 -5.350 21.069 1.00 79.81 188 GLU A N 1
ATOM 1568 C CA . GLU A 1 188 ? -2.716 -6.120 20.959 1.00 79.81 188 GLU A CA 1
ATOM 1569 C C . GLU A 1 188 ? -3.217 -6.514 22.355 1.00 79.81 188 GLU A C 1
ATOM 1571 O O . GLU A 1 188 ? -2.441 -6.828 23.255 1.00 79.81 188 GLU A O 1
ATOM 1576 N N . THR A 1 189 ? -4.526 -6.441 22.565 1.00 74.62 189 THR A N 1
ATOM 1577 C CA . THR A 1 189 ? -5.199 -6.786 23.818 1.00 74.62 189 THR A CA 1
ATOM 1578 C C . THR A 1 189 ? -6.441 -7.615 23.504 1.00 74.62 189 THR A C 1
ATOM 1580 O O . THR A 1 189 ? -7.250 -7.255 22.645 1.00 74.62 189 THR A O 1
ATOM 1583 N N . GLU A 1 190 ? -6.610 -8.733 24.204 1.00 68.12 190 GLU A N 1
ATOM 1584 C CA . GLU A 1 190 ? -7.841 -9.520 24.145 1.00 68.12 190 GLU A CA 1
ATOM 1585 C C . GLU A 1 190 ? -8.955 -8.792 24.905 1.00 68.12 190 GLU A C 1
ATOM 1587 O O . GLU A 1 190 ? -8.754 -8.277 26.005 1.00 68.12 190 GLU A O 1
ATOM 1592 N N . LEU A 1 191 ? -10.140 -8.716 24.302 1.00 59.59 191 LEU A N 1
ATOM 1593 C CA . LEU A 1 191 ? -11.308 -8.058 24.890 1.00 59.59 191 LEU A CA 1
ATOM 1594 C C . LEU A 1 191 ? -11.995 -8.935 25.961 1.00 59.59 191 LEU A C 1
ATOM 1596 O O . LEU A 1 191 ? -12.858 -8.441 26.683 1.00 59.59 191 LEU A O 1
ATOM 1600 N N . SER A 1 192 ? -11.584 -10.202 26.113 1.00 48.25 192 SER A N 1
ATOM 1601 C CA . SER A 1 192 ? -11.921 -11.094 27.234 1.00 48.25 192 SER A CA 1
ATOM 1602 C C . SER A 1 192 ? -10.670 -11.794 27.765 1.00 48.25 192 SER A C 1
ATOM 1604 O O . SER A 1 192 ? -9.788 -12.157 26.996 1.00 48.25 192 SER A O 1
ATOM 1606 N N . LEU A 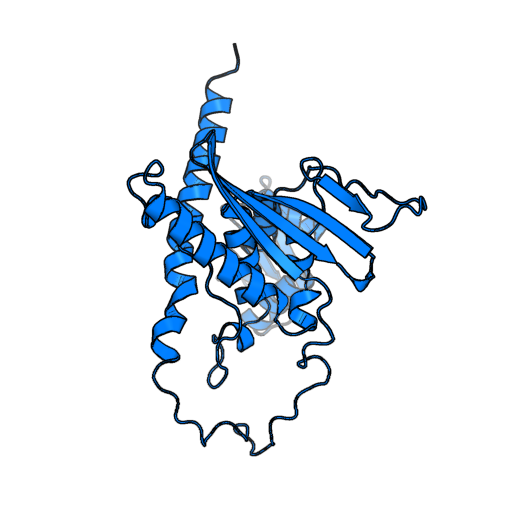1 193 ? -10.615 -12.018 29.081 1.00 43.75 193 LEU A N 1
ATOM 1607 C CA . LEU A 1 193 ? -9.578 -12.804 29.755 1.00 43.75 193 LEU A CA 1
ATOM 1608 C C . LEU A 1 193 ? -9.751 -14.302 29.450 1.00 43.75 193 LEU A C 1
ATOM 1610 O O . LEU A 1 193 ? -10.133 -15.048 30.339 1.00 43.75 193 LEU A O 1
ATOM 1614 N N . ASP A 1 194 ? -9.473 -14.751 28.228 1.00 38.59 194 ASP A N 1
ATOM 1615 C CA . ASP A 1 194 ? -9.359 -16.185 27.941 1.00 38.59 194 ASP A CA 1
ATOM 1616 C C . ASP A 1 194 ? -8.062 -16.462 27.187 1.00 38.59 194 ASP A C 1
ATOM 1618 O O . ASP A 1 194 ? -7.987 -16.453 25.961 1.00 38.59 194 ASP A O 1
ATOM 1622 N N . ARG A 1 195 ? -7.023 -16.736 27.987 1.00 46.12 195 ARG A N 1
ATOM 1623 C CA . ARG A 1 195 ? -5.688 -17.131 27.539 1.00 46.12 195 ARG A CA 1
ATOM 1624 C C . ARG A 1 195 ? -5.773 -18.375 26.656 1.00 46.12 195 ARG A C 1
ATOM 1626 O O . ARG A 1 195 ? -5.772 -19.497 27.160 1.00 46.12 195 ARG A O 1
ATOM 1633 N N . SER A 1 196 ? -5.738 -18.186 25.343 1.00 39.12 196 SER A N 1
ATOM 1634 C CA . SER A 1 196 ? -5.373 -19.250 24.410 1.00 39.12 196 SER A CA 1
ATOM 1635 C C . SER A 1 196 ? -4.559 -18.702 23.232 1.00 39.12 196 SER A C 1
ATOM 1637 O O . SER A 1 196 ? -5.034 -17.987 22.360 1.00 39.12 196 SER A O 1
ATOM 1639 N N . ASN A 1 197 ? -3.271 -19.046 23.285 1.00 38.06 197 ASN A N 1
ATOM 1640 C CA . ASN A 1 197 ? -2.163 -18.769 22.372 1.00 38.06 197 ASN A CA 1
ATOM 1641 C C . ASN A 1 197 ? -2.490 -18.593 20.872 1.00 38.06 197 ASN A C 1
ATOM 1643 O O . ASN A 1 197 ? -3.014 -19.494 20.224 1.00 38.06 197 ASN A O 1
ATOM 1647 N N . SER A 1 198 ? -1.983 -17.506 20.283 1.00 40.03 198 SER A N 1
ATOM 1648 C CA . SER A 1 198 ? -0.998 -17.525 19.176 1.00 40.03 198 SER A CA 1
ATOM 1649 C C . SER A 1 198 ? -0.654 -16.082 18.785 1.00 40.03 198 SER A C 1
ATOM 1651 O O . SER A 1 198 ? -1.368 -15.411 18.041 1.00 40.03 198 SER A O 1
ATOM 1653 N N . SER A 1 199 ? 0.437 -15.576 19.359 1.00 39.22 199 SER A N 1
ATOM 1654 C CA . SER A 1 199 ? 1.062 -14.317 18.956 1.00 39.22 199 SER A CA 1
ATOM 1655 C C . SER A 1 199 ? 2.051 -14.623 17.835 1.00 39.22 199 SER A C 1
ATOM 1657 O O . SER A 1 199 ? 3.240 -14.801 18.097 1.00 39.22 199 SER A O 1
ATOM 1659 N N . ASP A 1 200 ? 1.569 -14.688 16.596 1.00 36.88 200 ASP A N 1
ATOM 1660 C CA . ASP A 1 200 ? 2.453 -14.610 15.432 1.00 36.88 200 ASP A CA 1
ATOM 1661 C C . ASP A 1 200 ? 2.922 -13.155 15.292 1.00 36.88 200 ASP A C 1
ATOM 1663 O O . ASP A 1 200 ? 2.308 -12.326 14.617 1.00 36.88 200 ASP A O 1
ATOM 1667 N N . SER A 1 201 ? 3.992 -12.833 16.019 1.00 36.78 201 SER A N 1
ATOM 1668 C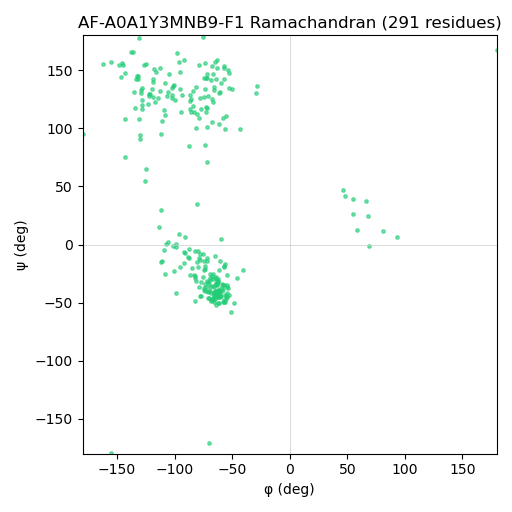 CA . SER A 1 201 ? 4.762 -11.600 15.866 1.00 36.78 201 SER A CA 1
ATOM 1669 C C . SER A 1 201 ? 5.457 -11.654 14.508 1.00 36.78 201 SER A C 1
ATOM 1671 O O . SER A 1 201 ? 6.411 -12.409 14.331 1.00 36.78 201 SER A O 1
ATOM 1673 N N . TYR A 1 202 ? 4.964 -10.898 13.528 1.00 38.56 202 TYR A N 1
ATOM 1674 C CA . TYR A 1 202 ? 5.646 -10.753 12.245 1.00 38.56 202 TYR A CA 1
ATOM 1675 C C . TYR A 1 202 ? 6.826 -9.795 12.405 1.00 38.56 202 TYR A C 1
ATOM 1677 O O . TYR A 1 202 ? 6.634 -8.620 12.711 1.00 38.56 202 TYR A O 1
ATOM 1685 N N . ASP A 1 203 ? 8.028 -10.328 12.185 1.00 38.59 203 ASP A N 1
ATOM 1686 C CA . ASP A 1 203 ? 9.287 -9.593 12.224 1.00 38.59 203 ASP A CA 1
ATOM 1687 C C . ASP A 1 203 ? 9.316 -8.450 11.189 1.00 38.59 203 ASP A C 1
ATOM 1689 O O . ASP A 1 203 ? 8.837 -8.575 10.058 1.00 38.59 203 ASP A O 1
ATOM 1693 N N . ASP A 1 204 ? 9.853 -7.316 11.625 1.00 40.75 204 ASP A N 1
ATOM 1694 C CA . ASP A 1 204 ? 9.706 -5.945 11.111 1.00 40.75 204 ASP A CA 1
ATOM 1695 C C . ASP A 1 204 ? 10.598 -5.655 9.884 1.00 40.75 204 ASP A C 1
ATOM 1697 O O . ASP A 1 204 ? 11.145 -4.567 9.731 1.00 40.75 204 ASP A O 1
ATOM 1701 N N . GLY A 1 205 ? 10.806 -6.653 9.021 1.00 40.31 205 GLY A N 1
ATOM 1702 C CA . GLY A 1 205 ? 11.842 -6.612 7.981 1.00 40.31 205 GLY A CA 1
ATOM 1703 C C . GLY A 1 205 ? 11.431 -6.077 6.606 1.00 40.31 205 GLY A C 1
ATOM 1704 O O . GLY A 1 205 ? 12.295 -5.937 5.753 1.00 40.31 205 GLY A O 1
ATOM 1705 N N . GLU A 1 206 ? 10.151 -5.798 6.357 1.00 43.25 206 GLU A N 1
ATOM 1706 C CA . GLU A 1 206 ? 9.663 -5.445 5.011 1.00 43.25 206 GLU A CA 1
ATOM 1707 C C . GLU A 1 206 ? 8.819 -4.168 5.093 1.00 43.25 206 GLU A C 1
ATOM 1709 O O . GLU A 1 206 ? 7.611 -4.213 5.396 1.00 43.25 206 GLU A O 1
ATOM 1714 N N . ASP A 1 207 ? 9.484 -3.031 4.854 1.00 53.75 207 ASP A N 1
ATOM 1715 C CA . ASP A 1 207 ? 8.890 -1.702 4.722 1.00 53.75 207 ASP A CA 1
ATOM 1716 C C . ASP A 1 207 ? 7.731 -1.813 3.709 1.00 53.75 207 ASP A C 1
ATOM 1718 O O . ASP A 1 207 ? 7.875 -2.385 2.631 1.00 53.75 207 ASP A O 1
ATOM 1722 N N . PHE A 1 208 ? 6.551 -1.250 3.993 1.00 55.25 208 PHE A N 1
ATOM 1723 C CA . PHE A 1 208 ? 5.425 -1.260 3.033 1.00 55.25 208 PHE A CA 1
ATOM 1724 C C . PHE A 1 208 ? 5.820 -0.603 1.681 1.00 55.25 208 PHE A C 1
ATOM 1726 O O . PHE A 1 208 ? 5.196 -0.838 0.645 1.00 55.25 208 PHE A O 1
ATOM 1733 N N . LEU A 1 209 ? 6.900 0.189 1.702 1.00 52.75 209 LEU A N 1
ATOM 1734 C CA . LEU A 1 209 ? 7.597 0.776 0.561 1.00 52.75 209 LEU A CA 1
ATOM 1735 C C . LEU A 1 209 ? 8.432 -0.217 -0.262 1.00 52.75 209 LEU A C 1
ATOM 1737 O O . LEU A 1 209 ? 8.472 -0.059 -1.479 1.00 52.75 209 LEU A O 1
ATOM 1741 N N . ASP A 1 210 ? 9.042 -1.238 0.341 1.00 51.59 210 ASP A N 1
ATOM 1742 C CA . ASP A 1 210 ? 9.725 -2.300 -0.415 1.00 51.59 210 ASP A CA 1
ATOM 1743 C C . ASP A 1 210 ? 8.707 -3.059 -1.269 1.00 51.59 210 ASP A C 1
ATOM 1745 O O . ASP A 1 210 ? 8.933 -3.328 -2.446 1.00 51.59 210 ASP A O 1
ATOM 1749 N N . LEU A 1 211 ? 7.490 -3.213 -0.754 1.00 48.81 211 LEU A N 1
ATOM 1750 C CA . LEU A 1 211 ? 6.393 -3.831 -1.484 1.00 48.81 211 LEU A CA 1
ATOM 1751 C C . LEU A 1 211 ? 5.776 -2.927 -2.572 1.00 48.81 211 LEU A C 1
ATOM 1753 O O . LEU A 1 211 ? 5.267 -3.418 -3.580 1.00 48.81 211 LEU A O 1
ATOM 1757 N N . LEU A 1 212 ? 5.843 -1.599 -2.408 1.00 49.28 212 LEU A N 1
ATOM 1758 C CA . LEU A 1 212 ? 5.616 -0.646 -3.505 1.00 49.28 212 LEU A CA 1
ATOM 1759 C C . LEU A 1 212 ? 6.711 -0.779 -4.564 1.00 49.28 212 LEU A C 1
ATOM 1761 O O . LEU A 1 212 ? 6.392 -0.781 -5.750 1.00 49.28 212 LEU A O 1
ATOM 1765 N N . SER A 1 213 ? 7.969 -0.941 -4.146 1.00 47.62 213 SER A N 1
ATOM 1766 C CA . SER A 1 213 ? 9.094 -1.173 -5.051 1.00 47.62 213 SER A CA 1
ATOM 1767 C C . SER A 1 213 ? 8.926 -2.480 -5.825 1.00 47.62 213 SER A C 1
ATOM 1769 O O . SER A 1 213 ? 9.258 -2.515 -7.004 1.00 47.62 213 SER A O 1
ATOM 1771 N N . ASP A 1 214 ? 8.285 -3.497 -5.235 1.00 45.34 214 ASP A N 1
ATOM 1772 C CA . ASP A 1 214 ? 7.863 -4.742 -5.888 1.00 45.34 214 ASP A CA 1
ATOM 1773 C C . ASP A 1 214 ? 6.640 -4.564 -6.802 1.00 45.34 214 ASP A C 1
ATOM 1775 O O . ASP A 1 214 ? 6.473 -5.306 -7.773 1.00 45.34 214 ASP A O 1
ATOM 1779 N N . TYR A 1 215 ? 5.837 -3.520 -6.602 1.00 45.88 215 TYR A N 1
ATOM 1780 C CA . TYR A 1 215 ? 4.668 -3.201 -7.431 1.00 45.88 215 TYR A CA 1
ATOM 1781 C C . TYR A 1 215 ? 4.922 -2.180 -8.549 1.00 45.88 215 TYR A C 1
ATOM 1783 O O . TYR A 1 215 ? 4.134 -2.109 -9.504 1.00 45.88 215 TYR A O 1
ATOM 1791 N N . GLU A 1 216 ? 5.987 -1.389 -8.454 1.00 54.88 216 GLU A N 1
ATOM 1792 C CA . GLU A 1 216 ? 6.436 -0.471 -9.496 1.00 54.88 216 GLU A CA 1
ATOM 1793 C C . GLU A 1 216 ? 7.238 -1.260 -10.534 1.00 54.88 216 GLU A C 1
ATOM 1795 O O . GLU A 1 216 ? 8.381 -1.651 -10.318 1.00 54.88 216 GLU A O 1
ATOM 1800 N N . GLU A 1 217 ? 6.591 -1.589 -11.651 1.00 66.69 217 GLU A N 1
ATOM 1801 C CA . GLU A 1 217 ? 7.277 -2.104 -12.834 1.00 66.69 217 GLU A CA 1
ATOM 1802 C C . GLU A 1 217 ? 8.033 -0.934 -13.471 1.00 66.69 217 GLU A C 1
ATOM 1804 O O . GLU A 1 217 ? 7.410 0.014 -13.958 1.00 66.69 217 GLU A O 1
ATOM 1809 N N . ASN A 1 218 ? 9.364 -0.981 -13.476 1.00 75.69 218 ASN A N 1
ATOM 1810 C CA . ASN A 1 218 ? 10.140 -0.031 -14.259 1.00 75.69 218 ASN A CA 1
ATOM 1811 C C . ASN A 1 218 ? 10.030 -0.424 -15.727 1.00 75.69 218 ASN A C 1
ATOM 1813 O O . ASN A 1 218 ? 10.306 -1.564 -16.101 1.00 75.69 218 ASN A O 1
ATOM 1817 N N . ILE A 1 219 ? 9.641 0.529 -16.567 1.00 79.81 219 ILE A N 1
ATOM 1818 C CA . ILE A 1 219 ? 9.643 0.330 -18.011 1.00 79.81 219 ILE A CA 1
ATOM 1819 C C . ILE A 1 219 ? 11.074 0.536 -18.506 1.00 79.81 219 ILE A C 1
ATOM 1821 O O . ILE A 1 219 ? 11.615 1.641 -18.456 1.00 79.81 219 ILE A O 1
ATOM 1825 N N . LEU A 1 220 ? 11.694 -0.544 -18.966 1.00 85.50 220 LEU A N 1
ATOM 1826 C CA . LEU A 1 220 ? 13.042 -0.565 -19.507 1.00 85.50 220 LEU A CA 1
ATOM 1827 C C . LEU A 1 220 ? 12.991 -0.625 -21.041 1.00 85.50 220 LEU A C 1
ATOM 1829 O O . LEU A 1 220 ? 12.236 -1.425 -21.605 1.00 85.50 220 LEU A O 1
ATOM 1833 N N . PRO A 1 221 ? 13.801 0.183 -21.745 1.00 88.06 221 PRO A N 1
ATOM 1834 C CA . PRO A 1 221 ? 13.961 0.041 -23.182 1.00 88.06 221 PRO A CA 1
ATOM 1835 C C . PRO A 1 221 ? 14.793 -1.212 -23.486 1.00 88.06 221 PRO A C 1
ATOM 1837 O O . PRO A 1 221 ? 15.963 -1.297 -23.116 1.00 88.06 221 PRO A O 1
ATOM 1840 N N . LEU A 1 222 ? 14.196 -2.158 -24.203 1.00 90.81 222 LEU A N 1
ATOM 1841 C CA . LEU A 1 222 ? 14.850 -3.342 -24.742 1.00 90.81 222 LEU A CA 1
ATOM 1842 C C . LEU A 1 222 ? 15.123 -3.141 -26.235 1.00 90.81 222 LEU A C 1
ATOM 1844 O O . LEU A 1 222 ? 14.225 -2.792 -27.005 1.00 90.81 222 LEU A O 1
ATOM 1848 N N . LYS A 1 223 ? 16.366 -3.381 -26.649 1.00 92.06 223 LYS A N 1
ATOM 1849 C CA . LYS A 1 223 ? 16.732 -3.512 -28.058 1.00 92.06 223 LYS A CA 1
ATOM 1850 C C . LYS A 1 223 ? 16.746 -4.987 -28.441 1.00 92.06 223 LYS A C 1
ATOM 1852 O O . LYS A 1 223 ? 17.330 -5.796 -27.727 1.00 92.06 223 LYS A O 1
ATOM 1857 N N . ILE A 1 224 ? 16.146 -5.308 -29.575 1.00 92.50 224 ILE A N 1
ATOM 1858 C CA . ILE A 1 224 ? 16.124 -6.650 -30.152 1.00 92.50 224 ILE A CA 1
ATOM 1859 C C . ILE A 1 224 ? 16.778 -6.591 -31.519 1.00 92.50 224 ILE A C 1
ATOM 1861 O O . ILE A 1 224 ? 16.465 -5.701 -32.300 1.00 92.50 224 ILE A O 1
ATOM 1865 N N . VAL A 1 225 ? 17.673 -7.519 -31.821 1.00 90.38 225 VAL A N 1
ATOM 1866 C CA . VAL A 1 225 ? 18.264 -7.666 -33.148 1.00 90.38 225 VAL A CA 1
ATOM 1867 C C . VAL A 1 225 ? 17.715 -8.940 -33.766 1.00 90.38 225 VAL A C 1
ATOM 1869 O O . VAL A 1 225 ? 17.972 -10.025 -33.258 1.00 90.38 225 VAL A O 1
ATOM 1872 N N . PHE A 1 226 ? 16.975 -8.786 -34.859 1.00 91.25 226 PHE A N 1
ATOM 1873 C CA . PHE A 1 226 ? 16.442 -9.883 -35.665 1.00 91.25 226 PHE A CA 1
ATOM 1874 C C . PHE A 1 226 ? 16.807 -9.625 -37.129 1.00 91.25 226 PHE A C 1
ATOM 1876 O O . PHE A 1 226 ? 16.685 -8.490 -37.592 1.00 91.25 226 PHE A O 1
ATOM 1883 N N . ASP A 1 227 ? 17.319 -10.632 -37.839 1.00 86.69 227 ASP A N 1
ATOM 1884 C CA . ASP A 1 227 ? 17.794 -10.512 -39.231 1.00 86.69 227 ASP A CA 1
ATOM 1885 C C . ASP A 1 227 ? 18.699 -9.278 -39.473 1.00 86.69 227 ASP A C 1
ATOM 1887 O O . ASP A 1 227 ? 18.502 -8.463 -40.377 1.00 86.69 227 ASP A O 1
ATOM 1891 N N . ARG A 1 228 ? 19.679 -9.075 -38.577 1.00 84.25 228 ARG A N 1
ATOM 1892 C CA . ARG A 1 228 ? 20.617 -7.926 -38.574 1.00 84.25 228 ARG A CA 1
ATOM 1893 C C . ARG A 1 228 ? 19.952 -6.544 -38.478 1.00 84.25 228 ARG A C 1
ATOM 1895 O O . ARG A 1 228 ? 20.627 -5.528 -38.659 1.00 84.25 228 ARG A O 1
ATOM 1902 N N . ARG A 1 229 ? 18.658 -6.478 -38.161 1.00 85.50 229 ARG A N 1
ATOM 1903 C CA . ARG A 1 229 ? 17.903 -5.237 -37.978 1.00 85.50 229 ARG A CA 1
ATOM 1904 C C . ARG A 1 229 ? 17.616 -5.004 -36.495 1.00 85.50 229 ARG A C 1
ATOM 1906 O O . ARG A 1 229 ? 17.091 -5.895 -35.829 1.00 85.50 229 ARG A O 1
ATOM 1913 N N . PRO A 1 230 ? 17.955 -3.820 -35.955 1.00 90.50 230 PRO A N 1
ATOM 1914 C CA . PRO A 1 230 ? 17.637 -3.477 -34.582 1.00 90.50 230 PRO A CA 1
ATOM 1915 C C . PRO A 1 230 ? 16.206 -2.939 -34.465 1.00 90.50 230 PRO A C 1
ATOM 1917 O O . PRO A 1 230 ? 15.803 -2.013 -35.167 1.00 90.50 230 PRO A O 1
ATOM 1920 N N . TYR A 1 231 ? 15.479 -3.463 -33.493 1.00 88.00 231 TYR A N 1
ATOM 1921 C CA . TYR A 1 231 ? 14.154 -3.047 -33.070 1.00 88.00 231 TYR A CA 1
ATOM 1922 C C . TYR A 1 231 ? 14.209 -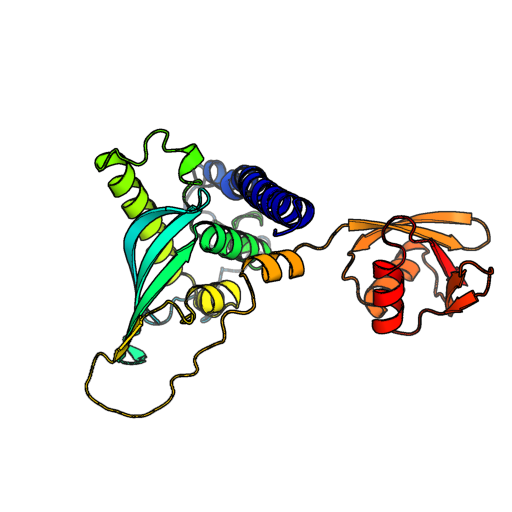2.572 -31.624 1.00 88.00 231 TYR A C 1
ATOM 1924 O O . TYR A 1 231 ? 15.037 -3.025 -30.833 1.00 88.00 231 TYR A O 1
ATOM 1932 N N . ARG A 1 232 ? 13.325 -1.645 -31.259 1.00 88.62 232 ARG A N 1
ATOM 1933 C CA . ARG A 1 232 ? 13.214 -1.142 -29.890 1.00 88.62 232 ARG A CA 1
ATOM 1934 C C . ARG A 1 232 ? 11.813 -1.400 -29.374 1.00 88.62 232 ARG A C 1
ATOM 1936 O O . ARG A 1 232 ? 10.842 -1.010 -30.013 1.00 88.62 232 ARG A O 1
ATOM 1943 N N . MET A 1 233 ? 11.733 -1.987 -28.191 1.00 87.75 233 MET A N 1
ATOM 1944 C CA . MET A 1 233 ? 10.488 -2.174 -27.467 1.00 87.75 233 MET A CA 1
ATOM 1945 C C . MET A 1 233 ? 10.665 -1.822 -25.994 1.00 87.75 233 MET A C 1
ATOM 1947 O O . MET A 1 233 ? 11.777 -1.686 -25.490 1.00 87.75 233 MET A O 1
ATOM 1951 N N . GLU A 1 234 ? 9.554 -1.673 -25.296 1.00 87.06 234 GLU A N 1
ATOM 1952 C CA . GLU A 1 234 ? 9.536 -1.402 -23.865 1.00 87.06 234 GLU A CA 1
ATOM 1953 C C . GLU A 1 234 ? 9.112 -2.658 -23.112 1.00 87.06 234 GLU A C 1
ATOM 1955 O O . GLU A 1 234 ? 8.117 -3.299 -23.467 1.00 87.06 234 GLU A O 1
ATOM 1960 N N . ILE A 1 235 ? 9.852 -3.028 -22.072 1.00 86.56 235 ILE A N 1
ATOM 1961 C CA . ILE A 1 235 ? 9.554 -4.182 -21.220 1.00 86.56 235 ILE A CA 1
ATOM 1962 C C . ILE A 1 235 ? 9.516 -3.759 -19.756 1.00 86.56 235 ILE A C 1
ATOM 1964 O O . ILE A 1 235 ? 10.140 -2.778 -19.377 1.00 86.56 235 ILE A O 1
ATOM 1968 N N . SER A 1 236 ? 8.776 -4.494 -18.933 1.00 83.94 236 SER A N 1
ATOM 1969 C CA . SER A 1 236 ? 8.874 -4.337 -17.482 1.00 83.94 236 SER A CA 1
ATOM 1970 C C . SER A 1 236 ? 10.175 -4.978 -16.995 1.00 83.94 236 SER A C 1
ATOM 1972 O O . SER A 1 236 ? 10.551 -6.043 -17.478 1.00 83.94 236 SER A O 1
ATOM 1974 N N . ASP A 1 237 ? 10.826 -4.373 -16.006 1.00 84.00 237 ASP A N 1
ATOM 1975 C CA . ASP A 1 237 ? 11.939 -4.962 -15.251 1.00 84.00 237 ASP A CA 1
ATOM 1976 C C . ASP A 1 237 ? 11.582 -6.260 -14.504 1.00 84.00 237 ASP A C 1
ATOM 1978 O O . ASP A 1 237 ? 12.476 -6.989 -14.081 1.00 84.00 237 ASP A O 1
ATOM 1982 N N . LYS A 1 238 ? 10.286 -6.557 -14.370 1.00 78.62 238 LYS A N 1
ATOM 1983 C CA . LYS A 1 238 ? 9.714 -7.753 -13.734 1.00 78.62 238 LYS A CA 1
ATOM 1984 C C . LYS A 1 238 ? 8.985 -8.658 -14.722 1.00 78.62 238 LYS A C 1
ATOM 1986 O O . LYS A 1 238 ? 8.177 -9.497 -14.324 1.00 78.62 238 LYS A O 1
ATOM 1991 N N . ILE A 1 239 ? 9.194 -8.458 -16.022 1.00 82.81 239 ILE A N 1
ATOM 1992 C CA . ILE A 1 239 ? 8.604 -9.331 -17.033 1.00 82.81 239 ILE A CA 1
ATOM 1993 C C . ILE A 1 239 ? 9.114 -10.766 -16.831 1.00 82.81 239 ILE A C 1
ATOM 1995 O O . ILE A 1 239 ? 10.313 -10.976 -16.673 1.00 82.81 239 ILE A O 1
ATOM 1999 N N . SER A 1 240 ? 8.208 -11.748 -16.823 1.00 85.50 240 SER A N 1
ATOM 2000 C CA . SER A 1 240 ? 8.603 -13.159 -16.838 1.00 85.50 240 SER A CA 1
ATOM 2001 C C . SER A 1 240 ? 9.112 -13.556 -18.218 1.00 85.50 240 SER A C 1
ATOM 2003 O O . SER A 1 240 ? 8.731 -12.954 -19.225 1.00 85.50 240 SER A O 1
ATOM 2005 N N . PHE A 1 241 ? 9.925 -14.601 -18.277 1.00 86.44 241 PHE A N 1
ATOM 2006 C CA . PHE A 1 241 ? 10.491 -15.144 -19.501 1.00 86.44 241 PHE A CA 1
ATOM 2007 C C . PHE A 1 241 ? 9.405 -15.528 -20.509 1.00 86.44 241 PHE A C 1
ATOM 2009 O O . PHE A 1 241 ? 9.428 -15.040 -21.634 1.00 86.44 241 PHE A O 1
ATOM 2016 N N . ASP A 1 242 ? 8.376 -16.272 -20.089 1.00 81.06 242 ASP A N 1
ATOM 2017 C CA . ASP A 1 242 ? 7.232 -16.630 -20.948 1.00 81.06 242 ASP A CA 1
ATOM 2018 C C . ASP A 1 242 ? 6.505 -15.390 -21.499 1.00 81.06 242 ASP A C 1
ATOM 2020 O O . ASP A 1 242 ? 6.101 -15.337 -22.664 1.00 81.06 242 ASP A O 1
ATOM 2024 N N . ARG A 1 243 ? 6.368 -14.340 -20.680 1.00 81.31 243 ARG A N 1
ATOM 2025 C CA . ARG A 1 243 ? 5.711 -13.101 -21.101 1.00 81.31 243 ARG A CA 1
ATOM 2026 C C . ARG A 1 243 ? 6.596 -12.286 -22.035 1.00 81.31 243 ARG A C 1
ATOM 2028 O O . ARG A 1 243 ? 6.058 -11.685 -22.960 1.00 81.31 243 ARG A O 1
ATOM 2035 N N . LEU A 1 244 ? 7.909 -12.254 -21.810 1.00 88.81 244 LEU A N 1
ATOM 2036 C CA . LEU A 1 244 ? 8.877 -11.643 -22.715 1.00 88.81 244 LEU A CA 1
ATOM 2037 C C . LEU A 1 244 ? 8.853 -12.359 -24.064 1.00 88.81 244 LEU A C 1
ATOM 2039 O O . LEU A 1 244 ? 8.657 -11.692 -25.072 1.00 88.81 244 LEU A O 1
ATOM 2043 N N . TRP A 1 245 ? 8.947 -13.688 -24.063 1.00 88.69 245 TRP A N 1
ATOM 2044 C CA . TRP A 1 245 ? 8.909 -14.535 -25.253 1.00 88.69 245 TRP A CA 1
ATOM 2045 C C . TRP A 1 245 ? 7.698 -14.222 -26.129 1.00 88.69 245 TRP A C 1
ATOM 2047 O O . TRP A 1 245 ? 7.841 -13.752 -27.256 1.00 88.69 245 TRP A O 1
ATOM 2057 N N . ARG A 1 246 ? 6.489 -14.336 -25.562 1.00 83.12 246 ARG A N 1
ATOM 2058 C CA . ARG A 1 246 ? 5.246 -14.004 -26.276 1.00 83.12 246 ARG A CA 1
ATOM 2059 C C . ARG A 1 246 ? 5.213 -12.557 -26.749 1.00 83.12 246 ARG A C 1
ATOM 2061 O O . ARG A 1 246 ? 4.612 -12.255 -27.774 1.00 83.12 246 ARG A O 1
ATOM 2068 N N . LYS A 1 247 ? 5.799 -11.629 -25.989 1.00 87.69 247 LYS A N 1
ATOM 2069 C CA . LYS A 1 247 ? 5.842 -10.217 -26.379 1.00 87.69 247 LYS A CA 1
ATOM 2070 C C . LYS A 1 247 ? 6.756 -9.999 -27.584 1.00 87.69 247 LYS A C 1
ATOM 2072 O O . LYS A 1 247 ? 6.406 -9.173 -28.416 1.00 87.69 247 LYS A O 1
ATOM 2077 N N . ILE A 1 248 ? 7.873 -10.721 -27.680 1.00 88.94 248 ILE A N 1
ATOM 2078 C CA . ILE A 1 248 ? 8.785 -10.688 -28.830 1.00 88.94 248 ILE A CA 1
ATOM 2079 C C . ILE A 1 248 ? 8.109 -11.308 -30.055 1.00 88.94 248 ILE A C 1
ATOM 2081 O O . ILE A 1 248 ? 8.070 -10.660 -31.097 1.00 88.94 248 ILE A O 1
ATOM 2085 N N . GLU A 1 249 ? 7.506 -12.492 -29.919 1.00 90.00 249 GLU A N 1
ATOM 2086 C CA . GLU A 1 249 ? 6.786 -13.158 -31.016 1.00 90.00 249 GLU A CA 1
ATOM 2087 C C . GLU A 1 249 ? 5.663 -12.279 -31.575 1.00 90.00 249 GLU A C 1
ATOM 2089 O O . GLU A 1 249 ? 5.602 -12.031 -32.775 1.00 90.00 249 GLU A O 1
ATOM 2094 N N . ASN A 1 250 ? 4.820 -11.722 -30.698 1.00 85.69 250 ASN A N 1
ATOM 2095 C CA . ASN A 1 250 ? 3.744 -10.816 -31.106 1.00 85.69 250 ASN A CA 1
ATOM 2096 C C . ASN A 1 250 ? 4.266 -9.507 -31.718 1.00 85.69 250 ASN A C 1
ATOM 2098 O O . ASN A 1 250 ? 3.568 -8.881 -32.508 1.00 85.69 250 ASN A O 1
ATOM 2102 N N . PHE A 1 251 ? 5.453 -9.049 -31.312 1.00 87.19 251 PHE A N 1
ATOM 2103 C CA . PHE A 1 251 ? 6.043 -7.814 -31.824 1.00 87.19 251 PHE A CA 1
ATOM 2104 C C . PHE A 1 251 ? 6.684 -8.008 -33.203 1.00 87.19 251 PHE A C 1
ATOM 2106 O O . PHE A 1 251 ? 6.610 -7.106 -34.036 1.00 87.19 251 PHE A O 1
ATOM 2113 N N . LEU A 1 252 ? 7.307 -9.165 -33.442 1.00 86.81 252 LEU A N 1
ATOM 2114 C CA . LEU A 1 252 ? 7.917 -9.526 -34.724 1.00 86.81 252 LEU A CA 1
ATOM 2115 C C . LEU A 1 252 ? 6.933 -10.204 -35.693 1.00 86.81 252 LEU A C 1
ATOM 2117 O O . LEU A 1 252 ? 7.266 -10.344 -36.864 1.00 86.81 252 LEU A O 1
ATOM 2121 N N . ASP A 1 253 ? 5.746 -10.591 -35.213 1.00 89.12 253 ASP A N 1
ATOM 2122 C CA . ASP A 1 253 ? 4.733 -11.383 -35.931 1.00 89.12 253 ASP A CA 1
ATOM 2123 C C . ASP A 1 253 ? 5.289 -12.712 -36.476 1.00 89.12 253 ASP A C 1
ATOM 2125 O O . ASP A 1 253 ? 5.010 -13.143 -37.595 1.00 89.12 253 ASP A O 1
ATOM 2129 N N . LEU A 1 254 ? 6.147 -13.356 -35.680 1.00 87.81 254 LEU A N 1
ATOM 2130 C CA . LEU A 1 254 ? 6.885 -14.566 -36.041 1.00 87.81 254 LEU A CA 1
ATOM 2131 C C . LEU A 1 254 ? 7.052 -15.467 -34.816 1.00 87.81 254 LEU A C 1
ATOM 2133 O O . LEU A 1 254 ? 7.042 -15.000 -33.678 1.00 87.81 254 LEU A O 1
ATOM 2137 N N . ARG A 1 255 ? 7.240 -16.769 -35.052 1.00 86.75 255 ARG A N 1
ATOM 2138 C CA . ARG A 1 255 ? 7.688 -17.694 -34.004 1.00 86.75 255 ARG A CA 1
ATOM 2139 C C . ARG A 1 255 ? 9.200 -17.670 -33.939 1.00 86.75 255 ARG A C 1
ATOM 2141 O O . ARG A 1 255 ? 9.847 -17.904 -34.956 1.00 86.75 255 ARG A O 1
ATOM 2148 N N . ILE A 1 256 ? 9.715 -17.405 -32.751 1.00 86.38 256 ILE A N 1
ATOM 2149 C CA . ILE A 1 256 ? 11.150 -17.336 -32.491 1.00 86.38 256 ILE A CA 1
ATOM 2150 C C . ILE A 1 256 ? 11.625 -18.691 -31.962 1.00 86.38 256 ILE A C 1
ATOM 2152 O O . ILE A 1 256 ? 10.857 -19.421 -31.331 1.00 86.38 256 ILE A O 1
ATOM 2156 N N . VAL A 1 257 ? 12.862 -19.053 -32.272 1.00 87.06 257 VAL A N 1
ATOM 2157 C CA . VAL A 1 257 ? 13.494 -20.319 -31.889 1.00 87.06 257 VAL A CA 1
ATOM 2158 C C . VAL A 1 257 ? 14.373 -20.121 -30.667 1.00 87.06 257 VAL A C 1
ATOM 2160 O O . VAL A 1 257 ? 14.336 -20.953 -29.761 1.00 87.06 257 VAL A O 1
ATOM 2163 N N . ASP A 1 258 ? 15.128 -19.023 -30.630 1.00 88.19 258 ASP A N 1
ATOM 2164 C CA . ASP A 1 258 ? 16.019 -18.714 -29.517 1.00 88.19 258 ASP A CA 1
ATOM 2165 C C . ASP A 1 258 ? 16.093 -17.206 -29.239 1.00 88.19 258 ASP A C 1
ATOM 2167 O O . ASP A 1 258 ? 15.864 -16.359 -30.110 1.00 88.19 258 ASP A O 1
ATOM 2171 N N . VAL A 1 259 ? 16.412 -16.875 -27.990 1.00 90.88 259 VAL A N 1
ATOM 2172 C CA . VAL A 1 259 ? 16.631 -15.513 -27.509 1.00 90.88 259 VAL A CA 1
ATOM 2173 C C . VAL A 1 259 ? 17.891 -15.503 -26.657 1.00 90.88 259 VAL A C 1
ATOM 2175 O O . VAL A 1 259 ? 17.935 -16.105 -25.586 1.00 90.88 259 VAL A O 1
ATOM 2178 N N . TYR A 1 260 ? 18.904 -14.757 -27.084 1.00 91.12 260 TYR A N 1
ATOM 2179 C CA . TYR A 1 260 ? 20.207 -14.736 -26.420 1.00 91.12 260 TYR A CA 1
ATOM 2180 C C . TYR A 1 260 ? 20.786 -13.326 -26.305 1.00 91.12 260 TYR A C 1
ATOM 2182 O O . TYR A 1 260 ? 20.341 -12.375 -26.950 1.00 91.12 260 TYR A O 1
ATOM 2190 N N . PHE A 1 261 ? 21.805 -13.162 -25.466 1.00 91.38 261 PHE A N 1
ATOM 2191 C CA . PHE A 1 261 ? 22.609 -11.943 -25.395 1.00 91.38 261 PHE A CA 1
ATOM 2192 C C . PHE A 1 261 ? 24.089 -12.263 -25.581 1.00 91.38 261 PHE A C 1
ATOM 2194 O O . PHE A 1 261 ? 24.528 -13.369 -25.298 1.00 91.38 261 PHE A O 1
ATOM 2201 N N . LYS A 1 262 ? 24.874 -11.284 -26.041 1.00 87.00 262 LYS A N 1
ATOM 2202 C CA . LYS A 1 262 ? 26.335 -11.427 -26.134 1.00 87.00 262 LYS A CA 1
ATOM 2203 C C . LYS A 1 262 ? 27.001 -10.893 -24.882 1.00 87.00 262 LYS A C 1
ATOM 2205 O O . LYS A 1 262 ? 26.664 -9.770 -24.499 1.00 87.00 262 LYS A O 1
ATOM 2210 N N . ASP A 1 263 ? 27.877 -11.655 -24.237 1.00 84.69 263 ASP A N 1
ATOM 2211 C CA . ASP A 1 263 ? 28.653 -11.206 -23.072 1.00 84.69 263 ASP A CA 1
ATOM 2212 C C . ASP A 1 263 ? 29.734 -10.160 -23.433 1.00 84.69 263 ASP A C 1
ATOM 2214 O O . ASP A 1 263 ? 29.712 -9.595 -24.527 1.00 84.69 263 ASP A O 1
ATOM 2218 N N . GLU A 1 264 ? 30.617 -9.814 -22.490 1.00 82.38 264 GLU A N 1
ATOM 2219 C CA . GLU A 1 264 ? 31.709 -8.853 -22.737 1.00 82.38 264 GLU A CA 1
ATOM 2220 C C . GLU A 1 264 ? 32.779 -9.403 -23.694 1.00 82.38 264 GLU A C 1
ATOM 2222 O O . GLU A 1 264 ? 33.440 -8.631 -24.388 1.00 82.38 264 GLU A O 1
ATOM 2227 N N . GLU A 1 265 ? 32.915 -10.727 -23.764 1.00 82.75 265 GLU A N 1
ATOM 2228 C CA . GLU A 1 265 ? 33.865 -11.437 -24.624 1.00 82.75 265 GLU A CA 1
ATOM 2229 C C . GLU A 1 265 ? 33.252 -11.784 -25.997 1.00 82.75 265 GLU A C 1
ATOM 2231 O O . GLU A 1 265 ? 33.959 -12.184 -26.922 1.00 82.75 265 GLU A O 1
ATOM 2236 N N . GLY A 1 266 ? 31.946 -11.553 -26.166 1.00 81.31 266 GLY A N 1
ATOM 2237 C CA . GLY A 1 266 ? 31.198 -11.756 -27.402 1.00 81.31 266 GLY A CA 1
ATOM 2238 C C . GLY A 1 266 ? 30.526 -13.125 -27.523 1.00 81.31 266 GLY A C 1
ATOM 2239 O O . GLY A 1 266 ? 29.947 -13.400 -28.578 1.00 81.31 266 GLY A O 1
ATOM 2240 N N . TYR A 1 267 ? 30.562 -13.956 -26.477 1.00 87.19 267 TYR A N 1
ATOM 2241 C CA . TYR A 1 267 ? 29.896 -15.257 -26.452 1.00 87.19 267 TYR A CA 1
ATOM 2242 C C . TYR A 1 267 ? 28.384 -15.115 -26.351 1.00 87.19 267 TYR A C 1
ATOM 2244 O O . TYR A 1 267 ? 27.863 -14.238 -25.662 1.00 87.19 267 TYR A O 1
ATOM 2252 N N . GLU A 1 268 ? 27.681 -16.008 -27.041 1.00 90.56 268 GLU A N 1
ATOM 2253 C CA . GLU A 1 268 ? 26.225 -16.043 -27.107 1.00 90.56 268 GLU A CA 1
ATOM 2254 C C . GLU A 1 268 ? 25.681 -16.826 -25.910 1.00 90.56 268 GLU A C 1
ATOM 2256 O O . GLU A 1 268 ? 25.931 -18.021 -25.760 1.00 90.56 268 GLU A O 1
ATOM 2261 N N . ILE A 1 269 ? 24.970 -16.123 -25.028 1.00 88.88 269 ILE A N 1
ATOM 2262 C CA . ILE A 1 269 ? 24.378 -16.668 -23.809 1.00 88.88 269 ILE A CA 1
ATOM 2263 C C . ILE A 1 269 ? 22.856 -16.724 -23.989 1.00 88.88 269 ILE A C 1
ATOM 2265 O O . ILE A 1 269 ? 22.222 -15.660 -24.040 1.00 88.88 269 ILE A O 1
ATOM 2269 N N . PRO A 1 270 ? 22.257 -17.925 -24.080 1.00 90.44 270 PRO A N 1
ATOM 2270 C CA . PRO A 1 270 ? 20.818 -18.074 -24.244 1.00 90.44 270 PRO A CA 1
ATOM 2271 C C . PRO A 1 270 ? 20.069 -17.709 -22.960 1.00 90.44 270 PRO A C 1
ATOM 2273 O O . PRO A 1 270 ? 20.547 -17.937 -21.847 1.00 90.44 270 PRO A O 1
ATOM 2276 N N . LEU A 1 271 ? 18.868 -17.155 -23.116 1.00 89.75 271 LEU A N 1
ATOM 2277 C CA . LEU A 1 271 ? 17.910 -16.981 -22.030 1.00 89.75 271 LEU A CA 1
ATOM 2278 C C . LEU A 1 271 ? 16.957 -18.174 -22.030 1.00 89.75 271 LEU A C 1
ATOM 2280 O O . LEU A 1 271 ? 16.179 -18.333 -22.965 1.00 89.75 271 LEU A O 1
ATOM 2284 N N . LEU A 1 272 ? 16.993 -18.999 -20.981 1.00 84.31 272 LEU A N 1
ATOM 2285 C CA . LEU A 1 272 ? 16.194 -20.228 -20.924 1.00 84.31 272 LEU A CA 1
ATOM 2286 C C . LEU A 1 272 ? 15.031 -20.136 -19.932 1.00 84.31 272 LEU A C 1
ATOM 2288 O O . LEU A 1 272 ? 14.053 -20.874 -20.044 1.00 84.31 272 LEU A O 1
ATOM 2292 N N . ASN A 1 273 ? 15.146 -19.277 -18.919 1.00 85.81 273 ASN A N 1
ATOM 2293 C CA . ASN A 1 273 ? 14.175 -19.186 -17.834 1.00 85.81 273 ASN A CA 1
ATOM 2294 C C . ASN A 1 273 ? 14.172 -17.802 -17.150 1.00 85.81 273 ASN A C 1
ATOM 2296 O O . ASN A 1 273 ? 14.929 -16.890 -17.493 1.00 85.81 273 ASN A O 1
ATOM 2300 N N . ASP A 1 274 ? 13.307 -17.655 -16.143 1.00 76.94 274 ASP A N 1
ATOM 2301 C CA . ASP A 1 274 ? 13.165 -16.427 -15.353 1.00 76.94 274 ASP A CA 1
ATOM 2302 C C . ASP A 1 274 ? 14.437 -16.040 -14.577 1.00 76.94 274 ASP A C 1
ATOM 2304 O O . ASP A 1 274 ? 14.669 -14.852 -14.344 1.00 76.94 274 ASP A O 1
ATOM 2308 N N . ILE A 1 275 ? 15.270 -17.008 -14.177 1.00 79.06 275 ILE A N 1
ATOM 2309 C CA . ILE A 1 275 ? 16.528 -16.755 -13.456 1.00 79.06 275 ILE A CA 1
ATOM 2310 C C . ILE A 1 275 ? 17.520 -16.066 -14.397 1.00 79.06 275 ILE A C 1
ATOM 2312 O O . ILE A 1 275 ? 18.082 -15.027 -14.039 1.00 79.06 275 ILE A O 1
ATOM 2316 N N . ASP A 1 276 ? 17.675 -16.586 -15.615 1.00 86.31 276 ASP A N 1
ATOM 2317 C CA . ASP A 1 276 ? 18.569 -16.026 -16.635 1.00 86.31 276 ASP A CA 1
ATOM 2318 C C . ASP A 1 276 ? 18.130 -14.614 -17.030 1.00 86.31 276 ASP A C 1
ATOM 2320 O O . ASP A 1 276 ? 18.937 -13.680 -17.056 1.00 86.31 276 ASP A O 1
ATOM 2324 N N . LEU A 1 277 ? 16.824 -14.427 -17.247 1.00 87.19 277 LEU A N 1
ATOM 2325 C CA . LEU A 1 277 ? 16.243 -13.127 -17.568 1.00 87.19 277 LEU A CA 1
ATOM 2326 C C . LEU A 1 277 ? 16.437 -12.115 -16.432 1.00 87.19 277 LEU A C 1
ATOM 2328 O O . LEU A 1 277 ? 16.823 -10.966 -16.669 1.00 87.19 277 LEU A O 1
ATOM 2332 N N . THR A 1 278 ? 16.217 -12.540 -15.188 1.00 82.94 278 THR A N 1
ATOM 2333 C CA . THR A 1 278 ? 16.429 -11.692 -14.010 1.00 82.94 278 THR A CA 1
ATOM 2334 C C . THR A 1 278 ? 17.892 -11.263 -13.906 1.00 82.94 278 THR A C 1
ATOM 2336 O O . THR A 1 278 ? 18.177 -10.091 -13.646 1.00 82.94 278 THR A O 1
ATOM 2339 N N . ASN A 1 279 ? 18.830 -12.183 -14.141 1.00 84.31 279 ASN A N 1
ATOM 2340 C CA . ASN A 1 279 ? 20.262 -11.891 -14.124 1.00 84.31 279 ASN A CA 1
ATOM 2341 C C . ASN A 1 279 ? 20.659 -10.928 -15.250 1.00 84.31 279 ASN A C 1
ATOM 2343 O O . ASN A 1 279 ? 21.383 -9.961 -14.998 1.00 84.31 279 ASN A O 1
ATOM 2347 N N . PHE A 1 280 ? 20.136 -11.125 -16.460 1.00 87.44 280 PHE A N 1
ATOM 2348 C CA . PHE A 1 280 ? 20.342 -10.228 -17.598 1.00 87.44 280 PHE A CA 1
ATOM 2349 C C . PHE A 1 280 ? 19.864 -8.797 -17.300 1.00 87.44 280 PHE A C 1
ATOM 2351 O O . PHE A 1 280 ? 20.625 -7.841 -17.462 1.00 87.44 280 PHE A O 1
ATOM 2358 N N . ILE A 1 281 ? 18.638 -8.635 -16.788 1.00 86.31 281 ILE A N 1
ATOM 2359 C CA . ILE A 1 281 ? 18.073 -7.315 -16.463 1.00 86.31 281 ILE A CA 1
ATOM 2360 C C . ILE A 1 281 ? 18.871 -6.631 -15.344 1.00 86.31 281 ILE A C 1
ATOM 2362 O O . ILE A 1 281 ? 19.166 -5.434 -15.432 1.00 86.31 281 ILE A O 1
ATOM 2366 N N . LYS A 1 282 ? 19.253 -7.378 -14.299 1.00 83.12 282 LYS A N 1
ATOM 2367 C CA . LYS A 1 282 ? 20.007 -6.839 -13.156 1.00 83.12 282 LYS A CA 1
ATOM 2368 C C . LYS A 1 282 ? 21.405 -6.372 -13.549 1.00 83.12 282 LYS A C 1
ATOM 2370 O O . LYS A 1 282 ? 21.822 -5.296 -13.124 1.00 83.12 282 LYS A O 1
ATOM 2375 N N . THR A 1 283 ? 22.117 -7.162 -14.349 1.00 80.94 283 THR A N 1
ATOM 2376 C CA . THR A 1 283 ? 23.510 -6.880 -14.730 1.00 80.94 283 THR A CA 1
ATOM 2377 C C . THR A 1 283 ? 23.616 -5.796 -15.801 1.00 80.94 283 THR A C 1
ATOM 2379 O O . THR A 1 283 ? 24.552 -5.001 -15.773 1.00 80.94 283 THR A O 1
ATOM 2382 N N . ARG A 1 284 ? 22.636 -5.689 -16.709 1.00 73.75 284 ARG A N 1
ATOM 2383 C CA . ARG A 1 284 ? 22.694 -4.798 -17.884 1.00 73.75 284 ARG A CA 1
ATOM 2384 C C . ARG A 1 284 ? 21.719 -3.633 -17.852 1.00 73.75 284 ARG A C 1
ATOM 2386 O O . ARG A 1 284 ? 21.321 -3.134 -18.901 1.00 73.75 284 ARG A O 1
ATOM 2393 N N . ARG A 1 285 ? 21.389 -3.158 -16.650 1.00 62.44 285 ARG A N 1
ATOM 2394 C CA . ARG A 1 285 ? 20.358 -2.158 -16.300 1.00 62.44 285 ARG A CA 1
ATOM 2395 C C . ARG A 1 285 ? 20.208 -0.934 -17.233 1.00 62.44 285 ARG A C 1
ATOM 2397 O O . ARG A 1 285 ? 19.145 -0.322 -17.241 1.00 62.44 285 ARG A O 1
ATOM 2404 N N . TYR A 1 286 ? 21.232 -0.573 -18.013 1.00 64.69 286 TYR A N 1
ATOM 2405 C CA . TYR A 1 286 ? 21.235 0.562 -18.951 1.00 64.69 286 TYR A CA 1
ATOM 2406 C C . TYR A 1 286 ? 21.282 0.184 -20.443 1.00 64.69 286 TYR A C 1
ATOM 2408 O O . TYR A 1 286 ? 21.021 1.036 -21.292 1.00 64.69 286 TYR A O 1
ATOM 2416 N N . HIS A 1 287 ? 21.619 -1.061 -20.785 1.00 79.44 287 HIS A N 1
ATOM 2417 C CA . HIS A 1 287 ? 21.765 -1.509 -22.168 1.00 79.44 287 HIS A CA 1
ATOM 2418 C C . HIS A 1 287 ? 21.273 -2.951 -22.345 1.00 79.44 287 HIS A C 1
ATOM 2420 O O . HIS A 1 287 ? 22.054 -3.893 -22.494 1.00 79.44 287 HIS A O 1
ATOM 2426 N N . LEU A 1 288 ? 19.949 -3.111 -22.349 1.00 87.94 288 LEU A N 1
ATOM 2427 C CA . LEU A 1 288 ? 19.305 -4.384 -22.653 1.00 87.94 288 LEU A CA 1
ATOM 2428 C C . LEU A 1 288 ? 19.297 -4.595 -24.170 1.00 87.94 288 LEU A C 1
ATOM 2430 O O . LEU A 1 288 ? 18.585 -3.901 -24.900 1.00 87.94 288 LEU A O 1
ATOM 2434 N N . LEU A 1 289 ? 20.116 -5.536 -24.633 1.00 91.38 289 LEU A N 1
ATOM 2435 C CA . LEU A 1 289 ? 20.221 -5.943 -26.029 1.00 91.38 289 LEU A CA 1
ATOM 2436 C C . LEU A 1 289 ? 20.087 -7.462 -26.120 1.00 91.38 289 LEU A C 1
ATOM 2438 O O . LEU A 1 289 ? 20.912 -8.173 -25.545 1.00 91.38 289 LEU A O 1
ATOM 2442 N N . LEU A 1 290 ? 19.074 -7.918 -26.850 1.00 92.12 290 LEU A N 1
ATOM 2443 C CA . LEU A 1 290 ? 18.841 -9.324 -27.162 1.00 92.12 290 LEU A CA 1
ATOM 2444 C C . LEU A 1 290 ? 18.953 -9.563 -28.663 1.00 92.12 290 LEU A C 1
ATOM 2446 O O . LEU A 1 290 ? 18.631 -8.693 -29.471 1.00 92.12 290 LEU A O 1
ATOM 2450 N N . TYR A 1 291 ? 19.407 -10.753 -29.009 1.00 90.38 291 TYR A N 1
ATOM 2451 C CA . TYR A 1 291 ? 19.422 -11.302 -30.351 1.00 90.38 291 TYR A CA 1
ATOM 2452 C C . TYR A 1 291 ? 18.371 -12.401 -30.407 1.00 90.38 291 TYR A C 1
ATOM 2454 O O . TYR A 1 291 ? 18.176 -13.126 -29.430 1.00 90.38 291 TYR A O 1
ATOM 2462 N N . VAL A 1 292 ? 17.651 -12.444 -31.519 1.00 89.94 292 VAL A N 1
ATOM 2463 C CA . VAL A 1 292 ? 16.535 -13.359 -31.735 1.00 89.94 292 VAL A CA 1
ATOM 2464 C C . VAL A 1 292 ? 16.766 -14.069 -33.056 1.00 89.94 292 VAL A C 1
ATOM 2466 O O . VAL A 1 292 ? 17.110 -13.416 -34.047 1.00 89.94 292 VAL A O 1
ATOM 2469 N N . GLU A 1 293 ? 16.563 -15.382 -33.047 1.00 82.69 293 GLU A N 1
ATOM 2470 C CA . GLU A 1 293 ? 16.609 -16.260 -34.221 1.00 82.69 293 GLU A CA 1
ATOM 2471 C C . GLU A 1 293 ? 15.268 -16.948 -34.446 1.00 82.69 293 GLU A C 1
ATOM 2473 O O . GLU A 1 293 ? 14.626 -17.341 -33.445 1.00 82.69 293 GLU A O 1
#

Nearest PDB structures (foldseek):
  2c60-assembly1_A  TM=8.032E-01  e=5.559E-04  Homo sapiens
  2kfk-assembly1_A  TM=7.861E-01  e=1.060E-03  Saccharomyces cerevisiae
  1ipg-assembly1_A  TM=8.049E-01  e=3.235E-03  Saccharomyces cerevisiae
  4y5o-assembly1_B  TM=7.876E-01  e=4.601E-03  Homo sapiens
  1wx7-assembly1_A  TM=5.872E-01  e=1.997E-02  Homo sapiens

Radius of gyration: 24.23 Å; Cα contacts (8 Å, |Δi|>4): 358; chains: 1; bounding box: 66×45×69 Å